Protein AF-A0A955N131-F1 (afdb_monomer)

Mean predicted aligned error: 6.53 Å

pLDDT: mean 87.93, std 13.24, range [37.94, 98.88]

Foldseek 3Di:
DDDDDPPDCPLPQLQFQQLVCQLQPPQAQAAALPNLLVVLVVCVVVDPADDDDDPDPSHVLSVQLSVVCRVVVPDDSLRSQLVVLCVQLNDPLSVLVSVLRVLRSVLGHADPVAHLLRDVSLVSSLVSLVVSLVPGDPVNNQLRLPSLSSNLCSLLSVLSSVQVNLLVVLLLVLLVLLVVCVVVVNNLVSLVVNLVSLDRDDRDPSSVVSLVSSVVSQVSSCVNPNDGRSSSVGRDFNQFQSLVLNVLSVVLNPDDDVVNVVSSCCSNQVQPLDDLGHGALQFAPDDRVFWPDWHWPPSRRFDDCQFFPSNHGPSQRGDTWDPPPPQTGDGDDPDRDPPDDDDDDDDDHGTDDDPVCPVVDPD

Radius of gyration: 23.77 Å; Cα contacts (8 Å, |Δi|>4): 472; chains: 1; bounding box: 63×44×72 Å

Structure (mmCIF, N/CA/C/O backbone):
data_AF-A0A955N131-F1
#
_entry.id   AF-A0A955N131-F1
#
loop_
_atom_site.group_PDB
_atom_site.id
_atom_site.type_symbol
_atom_site.label_atom_id
_atom_site.label_alt_id
_atom_site.label_comp_id
_atom_site.label_asym_id
_atom_site.label_entity_id
_atom_site.label_seq_id
_atom_site.pdbx_PDB_ins_code
_atom_site.Cartn_x
_atom_site.Cartn_y
_atom_site.Cartn_z
_atom_site.occupancy
_atom_site.B_iso_or_equiv
_atom_site.auth_seq_id
_atom_site.auth_comp_id
_atom_site.auth_asym_id
_atom_site.auth_atom_id
_atom_site.pdbx_PDB_model_num
ATOM 1 N N . GLY A 1 1 ? -27.928 3.390 -16.400 1.00 37.94 1 GLY A N 1
ATOM 2 C CA . GLY A 1 1 ? -26.725 2.824 -17.024 1.00 37.94 1 GLY A CA 1
ATOM 3 C C . GLY A 1 1 ? -26.380 1.670 -16.146 1.00 37.94 1 GLY A C 1
ATOM 4 O O . GLY A 1 1 ? -26.025 1.923 -15.005 1.00 37.94 1 GLY A O 1
ATOM 5 N N . ASP A 1 2 ? -26.701 0.470 -16.608 1.00 38.44 2 ASP A N 1
ATOM 6 C CA . ASP A 1 2 ? -26.803 -0.690 -15.732 1.00 38.44 2 ASP A CA 1
ATOM 7 C C . ASP A 1 2 ? -25.452 -0.985 -15.086 1.00 38.44 2 ASP A C 1
ATOM 9 O O . ASP A 1 2 ? -24.401 -0.832 -15.713 1.00 38.44 2 ASP A O 1
ATOM 13 N N . LEU A 1 3 ? -25.527 -1.304 -13.795 1.00 45.88 3 LEU A N 1
ATOM 14 C CA . LEU A 1 3 ? -24.413 -1.600 -12.906 1.00 45.88 3 LEU A CA 1
ATOM 15 C C . LEU A 1 3 ? -23.404 -2.538 -13.596 1.00 45.88 3 LEU A C 1
ATOM 17 O O . LEU A 1 3 ? -23.811 -3.380 -14.406 1.00 45.88 3 LEU A O 1
ATOM 21 N N . PRO A 1 4 ? -22.097 -2.439 -13.277 1.00 46.31 4 PRO A N 1
ATOM 22 C CA . PRO A 1 4 ? -21.153 -3.462 -13.704 1.00 46.31 4 PRO A CA 1
ATOM 23 C C . PRO A 1 4 ? -21.710 -4.841 -13.314 1.00 46.31 4 PRO A C 1
ATOM 25 O O . PRO A 1 4 ? -22.367 -4.944 -12.274 1.00 46.31 4 PRO A O 1
ATOM 28 N N . PRO A 1 5 ? -21.509 -5.885 -14.138 1.00 51.62 5 PRO A N 1
ATOM 29 C CA . PRO A 1 5 ? -22.116 -7.178 -13.877 1.00 51.62 5 PRO A CA 1
ATOM 30 C C . PRO A 1 5 ? -21.759 -7.638 -12.458 1.00 51.62 5 PRO A C 1
ATOM 32 O O . PRO A 1 5 ? -20.563 -7.740 -12.172 1.00 51.62 5 PRO A O 1
ATOM 35 N N . PRO A 1 6 ? -22.743 -7.960 -11.594 1.00 50.75 6 PRO A N 1
ATOM 36 C CA . PRO A 1 6 ? -22.484 -8.280 -10.186 1.00 50.75 6 PRO A CA 1
ATOM 37 C C . PRO A 1 6 ? -21.572 -9.505 -10.010 1.00 50.75 6 PRO A C 1
ATOM 39 O O . PRO A 1 6 ? -21.039 -9.756 -8.937 1.00 50.75 6 PRO A O 1
ATOM 42 N N . TRP A 1 7 ? -21.377 -10.280 -11.081 1.00 49.81 7 TRP A N 1
ATOM 43 C CA . TRP A 1 7 ? -20.542 -11.474 -11.126 1.00 49.81 7 TRP A CA 1
ATOM 44 C C . TRP A 1 7 ? -19.115 -11.251 -11.652 1.00 49.81 7 TRP A C 1
ATOM 46 O O . TRP A 1 7 ? -18.343 -12.208 -11.670 1.00 49.81 7 TRP A O 1
ATOM 56 N N . ASN A 1 8 ? -18.740 -10.058 -12.134 1.00 48.66 8 ASN A N 1
ATOM 57 C CA . ASN A 1 8 ? -17.395 -9.837 -12.682 1.00 48.66 8 ASN A CA 1
ATOM 58 C C . ASN A 1 8 ? -16.889 -8.406 -12.471 1.00 48.66 8 ASN A C 1
ATOM 60 O O . ASN A 1 8 ? -16.804 -7.607 -13.405 1.00 48.66 8 ASN A O 1
ATOM 64 N N . HIS A 1 9 ? -16.502 -8.117 -11.232 1.00 55.94 9 HIS A N 1
ATOM 65 C CA . HIS A 1 9 ? -15.823 -6.876 -10.878 1.00 55.94 9 HIS A CA 1
ATOM 66 C C . HIS A 1 9 ? -14.290 -6.995 -10.918 1.00 55.94 9 HIS A C 1
ATOM 68 O O . HIS A 1 9 ? -13.611 -5.975 -10.936 1.00 55.94 9 HIS A O 1
ATOM 74 N N . PHE A 1 10 ? -13.729 -8.205 -11.056 1.00 53.28 10 PHE A N 1
ATOM 75 C CA . PHE A 1 10 ? -12.281 -8.471 -11.014 1.00 53.28 10 PHE A CA 1
ATOM 76 C C . PHE A 1 10 ? -11.439 -7.556 -11.927 1.00 53.28 10 PHE A C 1
ATOM 78 O O . PHE A 1 10 ? -10.344 -7.144 -11.551 1.00 53.28 10 PHE A O 1
ATOM 85 N N . ILE A 1 11 ? -11.967 -7.183 -13.101 1.00 49.72 11 ILE A N 1
ATOM 86 C CA . ILE A 1 11 ? -11.308 -6.270 -14.057 1.00 49.72 11 ILE A CA 1
ATOM 87 C C . ILE A 1 11 ? -11.089 -4.861 -13.465 1.00 49.72 11 ILE A C 1
ATOM 89 O O . ILE A 1 11 ? -10.104 -4.196 -13.797 1.00 49.72 11 ILE A O 1
ATOM 93 N N . TYR A 1 12 ? -11.996 -4.410 -12.597 1.00 52.66 12 TYR A N 1
ATOM 94 C CA . TYR A 1 12 ? -11.993 -3.084 -11.975 1.00 52.66 12 TYR A CA 1
ATOM 95 C C . TYR A 1 12 ? -11.351 -3.077 -10.591 1.00 52.66 12 TYR A C 1
ATOM 97 O O . TYR A 1 12 ? -10.813 -2.055 -10.178 1.00 52.66 12 TYR A O 1
ATOM 105 N N . GLU A 1 13 ? -11.422 -4.200 -9.878 1.00 61.06 13 GLU A N 1
ATOM 106 C CA . GLU A 1 13 ? -11.109 -4.219 -8.454 1.00 61.06 13 GLU A CA 1
ATOM 107 C C . GLU A 1 13 ? -9.619 -4.171 -8.196 1.00 61.06 13 GLU A C 1
ATOM 109 O O . GLU A 1 13 ? -9.234 -3.443 -7.291 1.00 61.06 13 GLU A O 1
ATOM 114 N N . ARG A 1 14 ? -8.791 -4.891 -8.979 1.00 67.75 14 ARG A N 1
ATOM 115 C CA . ARG A 1 14 ? -7.306 -4.879 -8.957 1.00 67.75 14 ARG A CA 1
ATOM 116 C C . ARG A 1 14 ? -6.624 -5.065 -7.580 1.00 67.75 14 ARG A C 1
ATOM 118 O O . ARG A 1 14 ? -5.405 -5.135 -7.518 1.00 67.75 14 ARG A O 1
ATOM 125 N N . ARG A 1 15 ? -7.428 -5.124 -6.516 1.00 76.62 15 ARG A N 1
ATOM 126 C CA . ARG A 1 15 ? -7.149 -5.142 -5.083 1.00 76.62 15 ARG A CA 1
ATOM 127 C C . ARG A 1 15 ? -5.873 -4.379 -4.759 1.00 76.62 15 ARG A C 1
ATOM 129 O O . ARG A 1 15 ? -4.921 -5.021 -4.359 1.00 76.62 15 ARG A O 1
ATOM 136 N N . PRO A 1 16 ? -5.797 -3.059 -4.984 1.00 80.81 16 PRO A N 1
ATOM 137 C CA . PRO A 1 16 ? -4.555 -2.338 -4.755 1.00 80.81 16 PRO A CA 1
ATOM 138 C C . PRO A 1 16 ? -4.197 -2.331 -3.264 1.00 80.81 16 PRO A C 1
ATOM 140 O O . PRO A 1 16 ? -5.077 -2.146 -2.416 1.00 80.81 16 PRO A O 1
ATOM 143 N N . ASP A 1 17 ? -2.906 -2.491 -2.969 1.00 87.19 17 ASP A N 1
ATOM 144 C CA . ASP A 1 17 ? -2.364 -2.355 -1.618 1.00 87.19 17 ASP A CA 1
ATOM 145 C C . ASP A 1 17 ? -2.720 -0.972 -1.053 1.00 87.19 17 ASP A C 1
ATOM 147 O O . ASP A 1 17 ? -2.467 0.073 -1.675 1.00 87.19 17 ASP A O 1
ATOM 151 N N . GLN A 1 18 ? -3.359 -0.962 0.114 1.00 82.75 18 GLN A N 1
ATOM 152 C CA . GLN A 1 18 ? -3.938 0.258 0.673 1.00 82.75 18 GLN A CA 1
ATOM 153 C C . GLN A 1 18 ? -2.867 1.282 1.070 1.00 82.75 18 GLN A C 1
ATOM 155 O O . GLN A 1 18 ? -3.067 2.481 0.868 1.00 82.75 18 GLN A O 1
ATOM 160 N N . ALA A 1 19 ? -1.718 0.838 1.587 1.00 88.31 19 ALA A N 1
ATOM 161 C CA . ALA A 1 19 ? -0.647 1.733 2.019 1.00 88.31 19 ALA A CA 1
ATOM 162 C C . ALA A 1 19 ? 0.097 2.339 0.821 1.00 88.31 19 ALA A C 1
ATOM 164 O O . ALA A 1 19 ? 0.364 3.542 0.803 1.00 88.31 19 ALA A O 1
ATOM 165 N N . ILE A 1 20 ? 0.367 1.538 -0.214 1.00 89.12 20 ILE A N 1
ATOM 166 C CA . ILE A 1 20 ? 0.939 2.020 -1.481 1.00 89.12 20 ILE A CA 1
ATOM 167 C C . ILE A 1 20 ? 0.007 3.056 -2.125 1.00 89.12 20 ILE A C 1
ATOM 169 O O . ILE A 1 20 ? 0.471 4.099 -2.592 1.00 89.12 20 ILE A O 1
ATOM 173 N N . THR A 1 21 ? -1.305 2.811 -2.118 1.00 83.69 21 THR A N 1
ATOM 174 C CA . THR A 1 21 ? -2.294 3.717 -2.728 1.00 83.69 21 THR A CA 1
ATOM 175 C C . THR A 1 21 ? -2.319 5.094 -2.062 1.00 83.69 21 THR A C 1
ATOM 177 O O . THR A 1 21 ? -2.463 6.099 -2.756 1.00 83.69 21 THR A O 1
ATOM 180 N N . MET A 1 22 ? -2.116 5.172 -0.740 1.00 85.69 22 MET A N 1
ATOM 181 C CA . MET A 1 22 ? -2.057 6.458 -0.026 1.00 85.69 22 MET A CA 1
ATOM 182 C C . MET A 1 22 ? -0.922 7.366 -0.526 1.00 85.69 22 MET A C 1
ATOM 184 O O . MET A 1 22 ? -1.087 8.584 -0.573 1.00 85.69 22 MET A O 1
ATOM 188 N N . VAL A 1 23 ? 0.204 6.777 -0.937 1.00 89.44 23 VAL A N 1
ATOM 189 C CA . VAL A 1 23 ? 1.398 7.524 -1.361 1.00 89.44 23 VAL A CA 1
ATOM 190 C C . VAL A 1 23 ? 1.341 7.933 -2.825 1.00 89.44 23 VAL A C 1
ATOM 192 O O . VAL A 1 23 ? 1.726 9.055 -3.160 1.00 89.44 23 VAL A O 1
ATOM 195 N N . TYR A 1 24 ? 0.883 7.043 -3.706 1.00 84.12 24 TYR A N 1
ATOM 196 C CA . TYR A 1 24 ? 0.983 7.256 -5.154 1.00 84.12 24 TYR A CA 1
ATOM 197 C C . TYR A 1 24 ? -0.332 7.621 -5.860 1.00 84.12 24 TYR A C 1
ATOM 199 O O . TYR A 1 24 ? -0.315 7.807 -7.079 1.00 84.12 24 TYR A O 1
ATOM 207 N N . ASP A 1 25 ? -1.454 7.706 -5.138 1.00 67.06 25 ASP A N 1
ATOM 208 C CA . ASP A 1 25 ? -2.786 7.935 -5.720 1.00 67.06 25 ASP A CA 1
ATOM 209 C C . ASP A 1 25 ? -3.043 6.986 -6.929 1.00 67.06 25 ASP A C 1
ATOM 211 O O . ASP A 1 25 ? -2.610 5.829 -6.933 1.00 67.06 25 ASP A O 1
ATOM 215 N N . ARG A 1 26 ? -3.738 7.449 -7.978 1.00 55.88 26 ARG A N 1
ATOM 216 C CA . ARG A 1 26 ? -4.083 6.683 -9.194 1.00 55.88 26 ARG A CA 1
ATOM 217 C C . ARG A 1 26 ? -2.956 6.544 -10.230 1.00 55.88 26 ARG A C 1
ATOM 219 O O . ARG A 1 26 ? -3.176 5.883 -11.246 1.00 55.88 26 ARG A O 1
ATOM 226 N N . LEU A 1 27 ? -1.785 7.159 -10.037 1.00 61.38 27 LEU A N 1
ATOM 227 C CA . LEU A 1 27 ? -0.748 7.298 -11.075 1.00 61.38 27 LEU A CA 1
ATOM 228 C C . LEU A 1 27 ? 0.653 6.949 -10.538 1.00 61.38 27 LEU A C 1
ATOM 230 O O . LEU A 1 27 ? 1.550 7.786 -10.501 1.00 61.38 27 LEU A O 1
ATOM 234 N N . THR A 1 28 ? 0.873 5.691 -10.138 1.00 69.31 28 THR A N 1
ATOM 235 C CA . THR A 1 28 ? 2.225 5.220 -9.778 1.00 69.31 28 THR A CA 1
ATOM 236 C C . THR A 1 28 ? 3.022 4.772 -11.007 1.00 69.31 28 THR A C 1
ATOM 238 O O . THR A 1 28 ? 2.459 4.493 -12.061 1.00 69.31 28 THR A O 1
ATOM 241 N N . PHE A 1 29 ? 4.345 4.674 -10.884 1.00 81.81 29 PHE A N 1
ATOM 242 C CA . PHE A 1 29 ? 5.165 3.947 -11.855 1.00 81.81 29 PHE A CA 1
ATOM 243 C C . PHE A 1 29 ? 4.912 2.444 -11.676 1.00 81.81 29 PHE A C 1
ATOM 245 O O . PHE A 1 29 ? 5.194 1.907 -10.609 1.00 81.81 29 PHE A O 1
ATOM 252 N N . PHE A 1 30 ? 4.347 1.738 -12.655 1.00 85.50 30 PHE A N 1
ATOM 253 C CA . PHE A 1 30 ? 3.964 0.331 -12.472 1.00 85.50 30 PHE A CA 1
ATOM 254 C C . PHE A 1 30 ? 4.218 -0.554 -13.694 1.00 85.50 30 PHE A C 1
ATOM 256 O O . PHE A 1 30 ? 4.388 -0.093 -14.820 1.00 85.50 30 PHE A O 1
ATOM 263 N N . ALA A 1 31 ? 4.227 -1.866 -13.452 1.00 90.50 31 ALA A N 1
ATOM 264 C CA . ALA A 1 31 ? 4.260 -2.901 -14.476 1.00 90.50 31 ALA A CA 1
ATOM 265 C C . ALA A 1 31 ? 3.347 -4.052 -14.049 1.00 90.50 31 ALA A C 1
ATOM 267 O O . ALA A 1 31 ? 3.427 -4.496 -12.907 1.00 90.50 31 ALA A O 1
ATOM 268 N N . TRP A 1 32 ? 2.460 -4.485 -14.947 1.00 90.50 32 TRP A N 1
ATOM 269 C CA . TRP A 1 32 ? 1.434 -5.502 -14.686 1.00 90.50 32 TRP A CA 1
ATOM 270 C C . TRP A 1 32 ? 1.501 -6.607 -15.756 1.00 90.50 32 TRP A C 1
ATOM 272 O O . TRP A 1 32 ? 0.564 -6.748 -16.553 1.00 90.50 32 TRP A O 1
ATOM 282 N N . PRO A 1 33 ? 2.627 -7.346 -15.862 1.00 95.19 33 PRO A N 1
ATOM 283 C CA . PRO A 1 33 ? 2.822 -8.308 -16.942 1.00 95.19 33 PRO A CA 1
ATOM 284 C C . PRO A 1 33 ? 1.701 -9.340 -17.061 1.00 95.19 33 PRO A C 1
ATOM 286 O O . PRO A 1 33 ? 1.175 -9.530 -18.155 1.00 95.19 33 PRO A O 1
ATOM 289 N N . LYS A 1 34 ? 1.317 -10.010 -15.970 1.00 95.25 34 LYS A N 1
ATOM 290 C CA . LYS A 1 34 ? 0.345 -11.111 -16.008 1.00 95.25 34 LYS A CA 1
ATOM 291 C C . LYS A 1 34 ? -1.061 -10.581 -16.285 1.00 95.25 34 LYS A C 1
ATOM 293 O O . LYS A 1 34 ? -1.750 -11.110 -17.159 1.00 95.25 34 LYS A O 1
ATOM 298 N N . PHE A 1 35 ? -1.474 -9.529 -15.585 1.00 89.94 35 PHE A N 1
ATOM 299 C CA . PHE A 1 35 ? -2.817 -8.974 -15.673 1.00 89.94 35 PHE A CA 1
ATOM 300 C C . PHE A 1 35 ? -3.075 -8.335 -17.036 1.00 89.94 35 PHE A C 1
ATOM 302 O O . PHE A 1 35 ? -4.044 -8.706 -17.695 1.00 89.94 35 PHE A O 1
ATOM 309 N N . TYR A 1 36 ? -2.210 -7.433 -17.518 1.00 89.69 36 TYR A N 1
ATOM 310 C CA . TYR A 1 36 ? -2.440 -6.792 -18.821 1.00 89.69 36 TYR A CA 1
ATOM 311 C C . TYR A 1 36 ? -2.308 -7.785 -19.981 1.00 89.69 36 TYR A C 1
ATOM 313 O O . TYR A 1 36 ? -3.037 -7.655 -20.962 1.00 89.69 36 TYR A O 1
ATOM 321 N N . TYR A 1 37 ? -1.458 -8.812 -19.866 1.00 94.38 37 TYR A N 1
ATOM 322 C CA . TYR A 1 37 ? -1.407 -9.902 -20.846 1.00 94.38 37 TYR A CA 1
ATOM 323 C C . TYR A 1 37 ? -2.711 -10.706 -20.877 1.00 94.38 37 TYR A C 1
ATOM 325 O O . TYR A 1 37 ? -3.239 -11.000 -21.950 1.00 94.38 37 TYR A O 1
ATOM 333 N N . TRP A 1 38 ? -3.266 -11.026 -19.704 1.00 93.00 38 TRP A N 1
ATOM 334 C CA . TRP A 1 38 ? -4.573 -11.669 -19.605 1.00 93.00 38 TRP A CA 1
ATOM 335 C C . TRP A 1 38 ? -5.678 -10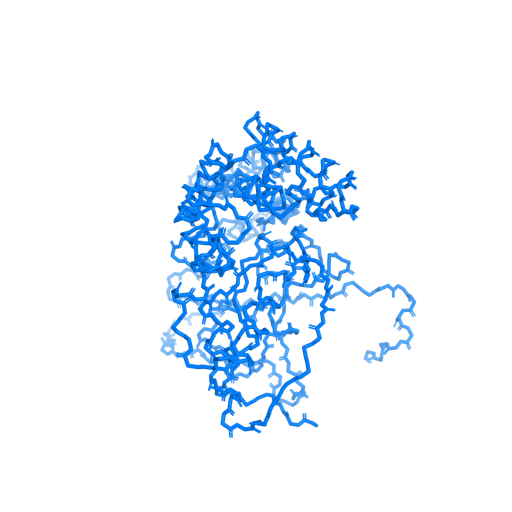.796 -20.214 1.00 93.00 38 TRP A C 1
ATOM 337 O O . TRP A 1 38 ? -6.411 -11.291 -21.071 1.00 93.00 38 TRP A O 1
ATOM 347 N N . VAL A 1 39 ? -5.765 -9.510 -19.842 1.00 89.00 39 VAL A N 1
ATOM 348 C CA . VAL A 1 39 ? -6.770 -8.572 -20.380 1.00 89.00 39 VAL A CA 1
ATOM 349 C C . VAL A 1 39 ? -6.660 -8.473 -21.899 1.00 89.00 39 VAL A C 1
ATOM 351 O O . VAL A 1 39 ? -7.674 -8.603 -22.584 1.00 89.00 39 VAL A O 1
ATOM 354 N N . PHE A 1 40 ? -5.450 -8.299 -22.437 1.00 91.00 40 PHE A N 1
ATOM 355 C CA . PHE A 1 40 ? -5.222 -8.226 -23.881 1.00 91.00 40 PHE A CA 1
ATOM 356 C C . PHE A 1 40 ? -5.831 -9.443 -24.599 1.00 91.00 40 PHE A C 1
ATOM 358 O O . PHE A 1 40 ? -6.599 -9.283 -25.549 1.00 91.00 40 PHE A O 1
ATOM 365 N N . HIS A 1 41 ? -5.593 -10.660 -24.095 1.00 91.50 41 HIS A N 1
ATOM 366 C CA . HIS A 1 41 ? -6.144 -11.886 -24.692 1.00 91.50 41 HIS A CA 1
ATOM 367 C C . HIS A 1 41 ? -7.643 -12.078 -24.466 1.00 91.50 41 HIS A C 1
ATOM 369 O O . HIS A 1 41 ? -8.286 -12.725 -25.293 1.00 91.50 41 HIS A O 1
ATOM 375 N N . GLN A 1 42 ? -8.223 -11.523 -23.396 1.00 90.56 42 GLN A N 1
ATOM 376 C CA . GLN A 1 42 ? -9.682 -11.502 -23.230 1.00 90.56 42 GLN A CA 1
ATOM 377 C C . GLN A 1 42 ? -10.355 -10.600 -24.267 1.00 90.56 42 GLN A C 1
ATOM 379 O O . GLN A 1 42 ? -11.457 -10.905 -24.719 1.00 90.56 42 GLN A O 1
ATOM 384 N N . LEU A 1 43 ? -9.706 -9.498 -24.648 1.00 87.81 43 LEU A N 1
ATOM 385 C CA . LEU A 1 43 ? -10.259 -8.515 -25.581 1.00 87.81 43 LEU A CA 1
ATOM 386 C C . LEU A 1 43 ? -9.991 -8.865 -27.048 1.00 87.81 43 LEU A C 1
ATOM 388 O O . LEU A 1 43 ? -10.809 -8.532 -27.907 1.00 87.81 43 LEU A O 1
ATOM 392 N N . LEU A 1 44 ? -8.893 -9.571 -27.334 1.00 89.06 44 LEU A N 1
ATOM 393 C CA . LEU A 1 44 ? -8.444 -9.908 -28.687 1.00 89.06 44 LEU A CA 1
ATOM 394 C C . LEU A 1 44 ? -9.549 -10.475 -29.609 1.00 89.06 44 LEU A C 1
ATOM 396 O O . LEU A 1 44 ? -9.625 -10.025 -30.751 1.00 89.06 44 LEU A O 1
ATOM 400 N N . PRO A 1 45 ? -10.438 -11.399 -29.179 1.00 90.12 45 PRO A N 1
ATOM 401 C CA . PRO A 1 45 ? -11.481 -11.947 -30.056 1.00 90.12 45 PRO A CA 1
ATOM 402 C C . PRO A 1 45 ? -12.569 -10.941 -30.458 1.00 90.12 45 PRO A C 1
ATOM 404 O O . PRO A 1 45 ? -13.311 -11.193 -31.407 1.00 90.12 45 PRO A O 1
ATOM 407 N N . TYR A 1 46 ? -12.698 -9.833 -29.726 1.00 89.56 46 TYR A N 1
ATOM 408 C CA . TYR A 1 46 ? -13.763 -8.843 -29.902 1.00 89.56 46 TYR A CA 1
ATOM 409 C C . TYR A 1 46 ? -13.315 -7.612 -30.704 1.00 89.56 46 TYR A C 1
ATOM 411 O O . TYR A 1 46 ? -14.131 -6.727 -30.963 1.00 89.56 46 TYR A O 1
ATOM 419 N N . GLY A 1 47 ? -12.043 -7.548 -31.112 1.00 84.19 47 GLY A N 1
ATOM 420 C CA . GLY A 1 47 ? -11.466 -6.422 -31.843 1.00 84.19 47 GLY A CA 1
ATOM 421 C C . GLY A 1 47 ? -10.635 -6.846 -33.056 1.00 84.19 47 GLY A C 1
ATOM 422 O O . GLY A 1 47 ? -10.195 -7.984 -33.175 1.00 84.19 47 GLY A O 1
ATOM 423 N N . VAL A 1 48 ? -10.402 -5.902 -33.970 1.00 83.25 48 VAL A N 1
ATOM 424 C CA . VAL A 1 48 ? -9.450 -6.037 -35.099 1.00 83.25 48 VAL A CA 1
ATOM 425 C C . VAL A 1 48 ? -8.186 -5.188 -34.896 1.00 83.25 48 VAL A C 1
ATOM 427 O O . VAL A 1 48 ? -7.382 -5.023 -35.809 1.00 83.25 48 VAL A O 1
ATOM 430 N N . GLY A 1 49 ? -8.041 -4.612 -33.703 1.00 80.81 49 GLY A N 1
ATOM 431 C CA . GLY A 1 49 ? -7.005 -3.666 -33.306 1.00 80.81 49 GLY A CA 1
ATOM 432 C C . GLY A 1 49 ? -7.442 -2.897 -32.059 1.00 80.81 49 GLY A C 1
ATOM 433 O O . GLY A 1 49 ? -8.563 -3.082 -31.583 1.00 80.81 49 GLY A O 1
ATOM 434 N N . ASP A 1 50 ? -6.565 -2.035 -31.553 1.00 84.00 50 ASP A N 1
ATOM 435 C CA . ASP A 1 50 ? -6.825 -1.224 -30.363 1.00 84.00 50 ASP A CA 1
ATOM 436 C C . ASP A 1 50 ? -6.178 0.166 -30.481 1.00 84.00 50 ASP A C 1
ATOM 438 O O . ASP A 1 50 ? -5.247 0.365 -31.268 1.00 84.00 50 ASP A O 1
ATOM 442 N N . ILE A 1 51 ? -6.673 1.129 -29.704 1.00 78.69 51 ILE A N 1
ATOM 443 C CA . ILE A 1 51 ? -6.115 2.476 -29.559 1.00 78.69 51 ILE A CA 1
ATOM 444 C C . ILE A 1 51 ? -5.704 2.643 -28.099 1.00 78.69 51 ILE A C 1
ATOM 446 O O . ILE A 1 51 ? -6.536 2.846 -27.218 1.00 78.69 51 ILE A O 1
ATOM 450 N N . THR A 1 52 ? -4.400 2.603 -27.841 1.00 69.81 52 THR A N 1
ATOM 451 C CA . THR A 1 52 ? -3.872 2.727 -26.481 1.00 69.81 52 THR A CA 1
ATOM 452 C C . THR A 1 52 ? -3.951 4.170 -25.987 1.00 69.81 52 THR A C 1
ATOM 454 O O . THR A 1 52 ? -3.302 5.058 -26.546 1.00 69.81 52 THR A O 1
ATOM 457 N N . HIS A 1 53 ? -4.709 4.402 -24.914 1.00 67.31 53 HIS A N 1
ATOM 458 C CA . HIS A 1 53 ? -4.625 5.625 -24.116 1.00 67.31 53 HIS A CA 1
ATOM 459 C C . HIS A 1 53 ? -3.368 5.580 -23.235 1.00 67.31 53 HIS A C 1
ATOM 461 O O . HIS A 1 53 ? -3.063 4.545 -22.651 1.00 67.31 53 HIS A O 1
ATOM 467 N N . SER A 1 54 ? -2.647 6.699 -23.141 1.00 64.31 54 SER A N 1
ATOM 468 C CA . SER A 1 54 ? -1.474 6.836 -22.276 1.00 64.31 54 SER A CA 1
ATOM 469 C C . SER A 1 54 ? -1.803 7.795 -21.140 1.00 64.31 54 SER A C 1
ATOM 471 O O . SER A 1 54 ? -2.129 8.956 -21.394 1.00 64.31 54 SER A O 1
ATOM 473 N N . SER A 1 55 ? -1.703 7.317 -19.899 1.00 63.66 55 SER A N 1
ATOM 474 C CA . SER A 1 55 ? -1.761 8.161 -18.701 1.00 63.66 55 SER A CA 1
ATOM 475 C C . SER A 1 55 ? -0.419 8.848 -18.405 1.00 63.66 55 SER A C 1
ATOM 477 O O . SER A 1 55 ? -0.371 9.747 -17.572 1.00 63.66 55 SER A O 1
ATOM 479 N N . GLY A 1 56 ? 0.663 8.484 -19.110 1.00 76.56 56 GLY A N 1
ATOM 480 C CA . GLY A 1 56 ? 1.982 9.114 -19.005 1.00 76.56 56 GLY A CA 1
ATOM 481 C C . GLY A 1 56 ? 3.145 8.117 -18.985 1.00 76.56 56 GLY A C 1
ATOM 482 O O . GLY A 1 56 ? 2.991 6.934 -19.287 1.00 76.56 56 GLY A O 1
ATOM 483 N N . HIS A 1 57 ? 4.331 8.609 -18.608 1.00 82.31 57 HIS A N 1
ATOM 484 C CA . HIS A 1 57 ? 5.584 7.836 -18.553 1.00 82.31 57 HIS A CA 1
ATOM 485 C C . HIS A 1 57 ? 5.603 6.738 -17.480 1.00 82.31 57 HIS A C 1
ATOM 487 O O . HIS A 1 57 ? 6.422 5.825 -17.544 1.00 82.31 57 HIS A O 1
ATOM 493 N N . HIS A 1 58 ? 4.695 6.811 -16.509 1.00 82.94 58 HIS A N 1
ATOM 494 C CA . HIS A 1 58 ? 4.602 5.872 -15.396 1.00 82.94 58 HIS A CA 1
ATOM 495 C C . HIS A 1 58 ? 4.050 4.487 -15.794 1.00 82.94 58 HIS A C 1
ATOM 497 O O . HIS A 1 58 ? 4.225 3.521 -15.058 1.00 82.94 58 HIS A O 1
ATOM 503 N N . ASP A 1 59 ? 3.458 4.371 -16.986 1.00 87.31 59 ASP A N 1
ATOM 504 C CA . ASP A 1 59 ? 2.880 3.138 -17.541 1.00 87.31 59 ASP A CA 1
ATOM 505 C C . ASP A 1 59 ? 3.718 2.569 -18.713 1.00 87.31 59 ASP A C 1
ATOM 507 O O . ASP A 1 59 ? 3.224 1.939 -19.651 1.00 87.31 59 ASP A O 1
ATOM 511 N N . HIS A 1 60 ? 5.029 2.829 -18.694 1.00 92.25 60 HIS A N 1
ATOM 512 C CA . HIS A 1 60 ? 5.926 2.542 -19.817 1.00 92.25 60 HIS A CA 1
ATOM 513 C C . HIS A 1 60 ? 5.950 1.058 -20.227 1.00 92.25 60 HIS A C 1
ATOM 515 O O . HIS A 1 60 ? 5.838 0.745 -21.414 1.00 92.25 60 HIS A O 1
ATOM 521 N N . PHE A 1 61 ? 6.084 0.135 -19.265 1.00 94.56 61 PHE A N 1
ATOM 522 C CA . PHE A 1 61 ?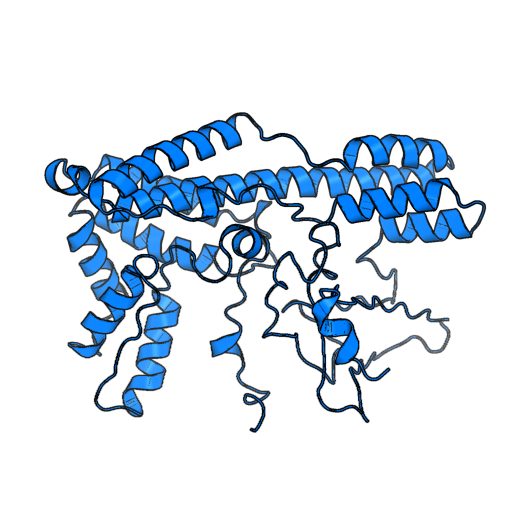 6.144 -1.299 -19.567 1.00 94.56 61 PHE A CA 1
ATOM 523 C C . PHE A 1 61 ? 4.837 -1.806 -20.184 1.00 94.56 61 PHE A C 1
ATOM 525 O O . PHE A 1 61 ? 4.883 -2.486 -21.209 1.00 94.56 61 PHE A O 1
ATOM 532 N N . ASN A 1 62 ? 3.682 -1.473 -19.597 1.00 92.00 62 ASN A N 1
ATOM 533 C CA . ASN A 1 62 ? 2.413 -2.002 -20.095 1.00 92.00 62 ASN A CA 1
ATOM 534 C C . ASN A 1 62 ? 2.106 -1.454 -21.488 1.00 92.00 62 ASN A C 1
ATOM 536 O O . ASN A 1 62 ? 1.674 -2.220 -22.344 1.00 92.00 62 ASN A O 1
ATOM 540 N N . GLN A 1 63 ? 2.400 -0.177 -21.757 1.00 91.12 63 GLN A N 1
ATOM 541 C CA . GLN A 1 63 ? 2.257 0.393 -23.101 1.00 91.12 63 GLN A CA 1
ATOM 542 C C . GLN A 1 63 ? 3.162 -0.302 -24.110 1.00 91.12 63 GLN A C 1
ATOM 544 O O . GLN A 1 63 ? 2.708 -0.669 -25.195 1.00 91.12 63 GLN A O 1
ATOM 549 N N . TRP A 1 64 ? 4.431 -0.511 -23.753 1.00 93.50 64 TRP A N 1
ATOM 550 C CA . TRP A 1 64 ? 5.361 -1.227 -24.615 1.00 93.50 64 TRP A CA 1
ATOM 551 C C . TRP A 1 64 ? 4.854 -2.646 -24.897 1.00 93.50 64 TRP A C 1
ATOM 553 O O . TRP A 1 64 ? 4.746 -3.034 -26.059 1.00 93.50 64 TRP A O 1
ATOM 563 N N . MET A 1 65 ? 4.461 -3.393 -23.862 1.00 94.75 65 MET A N 1
ATOM 564 C CA . MET A 1 65 ? 3.947 -4.758 -23.996 1.00 94.75 65 MET A CA 1
ATOM 565 C C . MET A 1 65 ? 2.690 -4.794 -24.869 1.00 94.75 65 MET A C 1
ATOM 567 O O . MET A 1 65 ? 2.618 -5.596 -25.797 1.00 94.75 65 MET A O 1
ATOM 571 N N . TRP A 1 66 ? 1.730 -3.901 -24.624 1.00 93.00 66 TRP A N 1
ATOM 572 C CA . TRP A 1 66 ? 0.485 -3.827 -25.388 1.00 93.00 66 TRP A CA 1
ATOM 573 C C . TRP A 1 66 ? 0.749 -3.577 -26.873 1.00 93.00 66 TRP A C 1
ATOM 575 O O . TRP A 1 66 ? 0.209 -4.275 -27.728 1.00 93.00 66 TRP A O 1
ATOM 585 N N . GLN A 1 67 ? 1.648 -2.643 -27.200 1.00 92.12 67 GLN A N 1
ATOM 586 C CA . GLN A 1 67 ? 2.033 -2.362 -28.586 1.00 92.12 67 GLN A CA 1
ATOM 587 C C . GLN A 1 67 ? 2.740 -3.552 -29.249 1.00 92.12 67 GLN A C 1
ATOM 589 O O . GLN A 1 67 ? 2.489 -3.844 -30.420 1.00 92.12 67 GLN A O 1
ATOM 594 N N . ARG A 1 68 ? 3.594 -4.277 -28.516 1.00 94.19 68 ARG A N 1
ATOM 595 C CA . ARG A 1 68 ? 4.233 -5.502 -29.025 1.00 94.19 68 ARG A CA 1
ATOM 596 C C . ARG A 1 68 ? 3.209 -6.599 -29.302 1.00 94.19 68 ARG A C 1
ATOM 598 O O . ARG A 1 68 ? 3.286 -7.243 -30.348 1.00 94.19 68 ARG A O 1
ATOM 605 N N . LEU A 1 69 ? 2.234 -6.779 -28.414 1.00 94.25 69 LEU A N 1
ATOM 606 C CA . LEU A 1 69 ? 1.170 -7.768 -28.577 1.00 94.25 69 LEU A CA 1
ATOM 607 C C . LEU A 1 69 ? 0.194 -7.397 -29.702 1.00 94.25 69 LEU A C 1
ATOM 609 O O . LEU A 1 69 ? -0.247 -8.290 -30.418 1.00 94.25 69 LEU A O 1
ATOM 613 N N . LEU A 1 70 ? -0.081 -6.111 -29.948 1.00 92.81 70 LEU A N 1
ATOM 614 C CA . LEU A 1 70 ? -0.863 -5.688 -31.120 1.00 92.81 70 LEU A CA 1
ATOM 615 C C . LEU A 1 70 ? -0.213 -6.113 -32.443 1.00 92.81 70 LEU A C 1
ATOM 617 O O . LEU A 1 70 ? -0.916 -6.426 -33.402 1.00 92.81 70 LEU A O 1
ATOM 621 N N . TRP A 1 71 ? 1.120 -6.145 -32.498 1.00 93.12 71 TRP A N 1
ATOM 622 C CA . TRP A 1 71 ? 1.853 -6.622 -33.670 1.00 93.12 71 TRP A CA 1
ATOM 623 C C . TRP A 1 71 ? 1.931 -8.153 -33.742 1.00 93.12 71 TRP A C 1
ATOM 625 O O . TRP A 1 71 ? 1.776 -8.739 -34.814 1.00 93.12 71 TRP A O 1
ATOM 635 N N . ALA A 1 72 ? 2.190 -8.807 -32.608 1.00 94.69 72 ALA A N 1
ATOM 636 C CA . ALA A 1 72 ? 2.380 -10.251 -32.509 1.00 94.69 72 ALA A CA 1
ATOM 637 C C . ALA A 1 72 ? 1.582 -10.822 -31.318 1.00 94.69 72 ALA A C 1
ATOM 639 O O . ALA A 1 72 ? 2.163 -11.112 -30.265 1.00 94.69 72 ALA A O 1
ATOM 640 N N . PRO A 1 73 ? 0.258 -11.030 -31.472 1.00 93.62 73 PRO A N 1
ATOM 641 C CA . PRO A 1 73 ? -0.642 -11.328 -30.352 1.00 93.62 73 PRO A CA 1
ATOM 642 C C . PRO A 1 73 ? -0.433 -12.712 -29.737 1.00 93.62 73 PRO A C 1
ATOM 644 O O . PRO A 1 73 ? -0.904 -12.978 -28.643 1.00 93.62 73 PRO A O 1
ATOM 647 N N . HIS A 1 74 ? 0.287 -13.609 -30.407 1.00 94.56 74 HIS A N 1
ATOM 648 C CA . HIS A 1 74 ? 0.574 -14.951 -29.894 1.00 94.56 74 HIS A CA 1
ATOM 649 C C . HIS A 1 74 ? 1.950 -15.063 -29.226 1.00 94.56 74 HIS A C 1
ATOM 651 O O . HIS A 1 74 ? 2.394 -16.171 -28.931 1.00 94.56 74 HIS A O 1
ATOM 657 N N . THR A 1 75 ? 2.634 -13.938 -28.991 1.00 97.56 75 THR A N 1
ATOM 658 C CA . THR A 1 75 ? 3.920 -13.930 -28.282 1.00 97.56 75 THR A CA 1
ATOM 659 C C . THR A 1 75 ? 3.708 -14.401 -26.835 1.00 97.56 75 THR A C 1
ATOM 661 O O . THR A 1 75 ? 2.809 -13.886 -26.158 1.00 97.56 75 THR A O 1
ATOM 664 N N . PRO A 1 76 ? 4.480 -15.382 -26.333 1.00 98.12 76 PRO A N 1
ATOM 665 C CA . PRO A 1 76 ? 4.418 -15.790 -24.931 1.00 98.12 76 PRO A CA 1
ATOM 666 C C . PRO A 1 76 ? 4.745 -14.628 -23.986 1.00 98.12 76 PRO A C 1
ATOM 668 O O . PRO A 1 76 ? 5.629 -13.824 -24.275 1.00 98.12 76 PRO A O 1
ATOM 671 N N . LEU A 1 77 ? 4.070 -14.567 -22.831 1.00 98.12 77 LEU A N 1
ATOM 672 C CA . LEU A 1 77 ? 4.294 -13.530 -21.812 1.00 98.12 77 LEU A CA 1
ATOM 673 C C . LEU A 1 77 ? 5.777 -13.402 -21.422 1.00 98.12 77 LEU A C 1
ATOM 675 O O . LEU A 1 77 ? 6.318 -12.302 -21.353 1.00 98.12 77 LEU A O 1
ATOM 679 N N . GLN A 1 78 ? 6.446 -14.535 -21.211 1.00 98.31 78 GLN A N 1
ATOM 680 C CA . GLN A 1 78 ? 7.856 -14.539 -20.835 1.00 98.31 78 GLN A CA 1
ATOM 681 C C . GLN A 1 78 ? 8.741 -13.906 -21.915 1.00 98.31 78 GLN A C 1
ATOM 683 O O . GLN A 1 78 ? 9.601 -13.096 -21.591 1.00 98.31 78 GLN A O 1
ATOM 688 N N . ASP A 1 79 ? 8.483 -14.211 -23.187 1.00 98.50 79 ASP A N 1
ATOM 689 C CA . ASP A 1 79 ? 9.288 -13.715 -24.303 1.00 98.50 79 ASP A CA 1
ATOM 690 C C . ASP A 1 79 ? 9.142 -12.197 -24.472 1.00 98.50 79 ASP A C 1
ATOM 692 O O . ASP A 1 79 ? 10.134 -11.506 -24.704 1.00 98.50 79 ASP A O 1
ATOM 696 N N . VAL A 1 80 ? 7.926 -11.656 -24.314 1.00 97.94 80 VAL A N 1
ATOM 697 C CA . VAL A 1 80 ? 7.699 -10.203 -24.396 1.00 97.94 80 VAL A CA 1
ATOM 698 C C . VAL A 1 80 ? 8.343 -9.470 -23.212 1.00 97.94 80 VAL A C 1
ATOM 700 O O . VAL A 1 80 ? 8.983 -8.437 -23.408 1.00 97.94 80 VAL A O 1
ATOM 703 N N . VAL A 1 81 ? 8.268 -10.022 -21.997 1.00 98.50 81 VAL A N 1
ATOM 704 C CA . VAL A 1 81 ? 8.946 -9.462 -20.813 1.00 98.50 81 VAL A CA 1
ATOM 705 C C . VAL A 1 81 ? 10.468 -9.507 -20.971 1.00 98.50 81 VAL A C 1
ATOM 707 O O . VAL A 1 81 ? 11.144 -8.507 -20.724 1.00 98.50 81 VAL A O 1
ATOM 710 N N . ASP A 1 82 ? 11.019 -10.634 -21.420 1.00 98.50 82 ASP A N 1
ATOM 711 C CA . ASP A 1 82 ? 12.461 -10.796 -21.613 1.00 98.50 82 ASP A CA 1
ATOM 712 C C . ASP A 1 82 ? 12.993 -9.883 -22.719 1.00 98.50 82 ASP A C 1
ATOM 714 O O . ASP A 1 82 ? 14.070 -9.299 -22.566 1.00 98.50 82 ASP A O 1
ATOM 718 N N . GLU A 1 83 ? 12.235 -9.703 -23.804 1.00 98.44 83 GLU A N 1
ATOM 719 C CA . GLU A 1 83 ? 12.570 -8.746 -24.854 1.00 98.44 83 GLU A CA 1
ATOM 720 C C . GLU A 1 83 ? 12.622 -7.316 -24.300 1.00 98.44 83 GLU A C 1
ATOM 722 O O . GLU A 1 83 ? 13.638 -6.643 -24.485 1.00 98.44 83 GLU A O 1
ATOM 727 N N . TYR A 1 84 ? 11.594 -6.874 -23.562 1.00 98.31 84 TYR A N 1
ATOM 728 C CA . TYR A 1 84 ? 11.591 -5.559 -22.909 1.00 98.31 84 TYR A CA 1
ATOM 729 C C . TYR A 1 84 ? 12.838 -5.375 -22.044 1.00 98.31 84 TYR A C 1
ATOM 731 O O . TYR A 1 84 ? 13.570 -4.387 -22.165 1.00 98.31 84 TYR A O 1
ATOM 739 N N . CYS A 1 85 ? 13.108 -6.347 -21.174 1.00 98.50 85 CYS A N 1
ATOM 740 C CA . CYS A 1 85 ? 14.204 -6.250 -20.230 1.00 98.50 85 CYS A CA 1
ATOM 741 C C . CYS A 1 85 ? 15.573 -6.259 -20.924 1.00 98.50 85 CYS A C 1
ATOM 743 O O . CYS A 1 85 ? 16.472 -5.520 -20.514 1.00 98.50 85 CYS A O 1
ATOM 745 N N . LEU A 1 86 ? 15.739 -7.043 -21.993 1.00 98.31 86 LEU A N 1
ATOM 746 C CA . LEU A 1 86 ? 16.954 -7.045 -22.806 1.00 98.31 86 LEU A CA 1
ATOM 747 C C . LEU A 1 86 ? 17.164 -5.701 -23.508 1.00 98.31 86 LEU A C 1
ATOM 749 O O . LEU A 1 86 ? 18.292 -5.202 -23.512 1.00 98.31 86 LEU A O 1
ATOM 753 N N . THR A 1 87 ? 16.102 -5.119 -24.070 1.00 97.38 87 THR A N 1
ATOM 754 C CA . THR A 1 87 ? 16.147 -3.826 -24.764 1.00 97.38 87 THR A CA 1
ATOM 755 C C . THR A 1 87 ? 16.563 -2.694 -23.831 1.00 97.38 87 THR A C 1
ATOM 757 O O . THR A 1 87 ? 17.434 -1.905 -24.190 1.00 97.38 87 THR A O 1
ATOM 760 N N . TRP A 1 88 ? 15.971 -2.616 -22.638 1.00 97.25 88 TRP A N 1
ATOM 761 C CA . TRP A 1 88 ? 16.136 -1.450 -21.768 1.00 97.25 88 TRP A CA 1
ATOM 762 C C . TRP A 1 88 ? 17.244 -1.589 -20.729 1.00 97.25 88 TRP A C 1
ATOM 764 O O . TRP A 1 88 ? 17.804 -0.576 -20.319 1.00 97.25 88 TRP A O 1
ATOM 774 N N . PHE A 1 89 ? 17.602 -2.805 -20.314 1.00 98.31 89 PHE A N 1
ATOM 775 C CA . PHE A 1 89 ? 18.570 -3.010 -19.227 1.00 98.31 89 PHE A CA 1
ATOM 776 C C . PHE A 1 89 ? 19.831 -3.767 -19.668 1.00 98.31 89 PHE A C 1
ATOM 778 O O . PHE A 1 89 ? 20.854 -3.734 -18.985 1.00 98.31 89 PHE A O 1
ATOM 785 N N . GLY A 1 90 ? 19.815 -4.393 -20.846 1.00 98.00 90 GLY A N 1
ATOM 786 C CA . GLY A 1 90 ? 20.952 -5.140 -21.378 1.00 98.00 90 GLY A CA 1
ATOM 787 C C . GLY A 1 90 ? 21.067 -6.563 -20.823 1.00 98.00 90 GLY A C 1
ATOM 788 O O . GLY A 1 90 ? 20.393 -6.961 -19.876 1.00 98.00 90 GLY A O 1
ATOM 789 N N . ARG A 1 91 ? 21.940 -7.361 -21.449 1.00 98.31 91 ARG A N 1
ATOM 790 C CA . ARG A 1 91 ? 21.967 -8.831 -21.314 1.00 98.31 91 ARG A CA 1
ATOM 791 C C . ARG A 1 91 ? 22.131 -9.344 -19.881 1.00 98.31 91 ARG A C 1
ATOM 793 O O . ARG A 1 91 ? 21.490 -10.327 -19.529 1.00 98.31 91 ARG A O 1
ATOM 800 N N . GLU A 1 92 ? 22.998 -8.730 -19.079 1.00 98.44 92 GLU A N 1
ATOM 801 C CA . GLU A 1 92 ? 23.287 -9.216 -17.721 1.00 98.44 92 GLU A CA 1
ATOM 802 C C . GLU A 1 92 ? 22.246 -8.771 -16.686 1.00 98.44 92 GLU A C 1
ATOM 804 O O . GLU A 1 92 ? 21.988 -9.496 -15.723 1.00 98.44 92 GLU A O 1
ATOM 809 N N . ALA A 1 93 ? 21.626 -7.607 -16.892 1.00 98.62 93 ALA A N 1
ATOM 810 C CA . ALA A 1 93 ? 20.600 -7.064 -16.008 1.00 98.62 93 ALA A CA 1
ATOM 811 C C . ALA A 1 93 ? 19.199 -7.617 -16.318 1.00 98.62 93 ALA A C 1
ATOM 813 O O . ALA A 1 93 ? 18.374 -7.748 -15.410 1.00 98.62 93 ALA A O 1
ATOM 814 N N . ALA A 1 94 ? 18.934 -7.982 -17.578 1.00 98.69 94 ALA A N 1
ATOM 815 C CA . ALA A 1 94 ? 17.611 -8.376 -18.053 1.00 98.69 94 ALA A CA 1
ATOM 816 C C . ALA A 1 94 ? 16.942 -9.496 -17.234 1.00 98.69 94 ALA A C 1
ATOM 818 O O . ALA A 1 94 ? 15.797 -9.295 -16.833 1.00 98.69 94 ALA A O 1
ATOM 819 N N . PRO A 1 95 ? 17.614 -10.611 -16.870 1.00 98.69 95 PRO A N 1
ATOM 820 C CA . PRO A 1 95 ? 16.972 -11.667 -16.081 1.00 98.69 95 PRO A CA 1
ATOM 821 C C . PRO A 1 95 ? 16.542 -11.219 -14.678 1.00 98.69 95 PRO A C 1
ATOM 823 O O . PRO A 1 95 ? 15.603 -11.775 -14.109 1.00 98.69 95 PRO A O 1
ATOM 826 N N . MET A 1 96 ? 17.238 -10.236 -14.093 1.00 98.75 96 MET A N 1
ATOM 827 C CA . MET A 1 96 ? 16.881 -9.674 -12.787 1.00 98.75 96 MET A CA 1
ATOM 828 C C . MET A 1 96 ? 15.724 -8.689 -12.918 1.00 98.75 96 MET A C 1
ATOM 830 O O . MET A 1 96 ? 14.808 -8.733 -12.103 1.00 98.75 96 MET A O 1
ATOM 834 N N . MET A 1 97 ? 15.717 -7.864 -13.969 1.00 98.62 97 MET A N 1
ATOM 835 C CA . MET A 1 97 ? 14.600 -6.957 -14.234 1.00 98.62 97 MET A CA 1
ATOM 836 C C . MET A 1 97 ? 13.321 -7.700 -14.612 1.00 98.62 97 MET A C 1
ATOM 838 O O . MET A 1 97 ? 12.271 -7.334 -14.104 1.00 98.62 97 MET A O 1
ATOM 842 N N . ALA A 1 98 ? 13.387 -8.786 -15.385 1.00 98.62 98 ALA A N 1
ATOM 843 C CA . ALA A 1 98 ? 12.214 -9.611 -15.685 1.00 98.62 98 ALA A CA 1
ATOM 844 C C . ALA A 1 98 ? 11.576 -10.151 -14.393 1.00 98.62 98 ALA A C 1
ATOM 846 O O . ALA A 1 98 ? 10.376 -10.005 -14.164 1.00 98.62 98 ALA A O 1
ATOM 847 N N . GLN A 1 99 ? 12.401 -10.681 -13.482 1.00 98.75 99 GLN A N 1
ATOM 848 C CA . GLN A 1 99 ? 11.950 -11.093 -12.150 1.00 98.75 99 GLN A CA 1
ATOM 849 C C . GLN A 1 99 ? 11.418 -9.926 -11.310 1.00 98.75 99 GLN A C 1
ATOM 851 O O . GLN A 1 99 ? 10.510 -10.133 -10.507 1.00 98.75 99 GLN A O 1
ATOM 856 N N . ALA A 1 100 ? 11.987 -8.727 -11.461 1.00 98.56 100 ALA A N 1
ATOM 857 C CA . ALA A 1 100 ? 11.543 -7.533 -10.756 1.00 98.56 100 ALA A CA 1
ATOM 858 C C . ALA A 1 100 ? 10.164 -7.068 -11.245 1.00 98.56 100 ALA A C 1
ATOM 860 O O . ALA A 1 100 ? 9.346 -6.695 -10.415 1.00 98.56 100 ALA A O 1
ATOM 861 N N . LEU A 1 101 ? 9.872 -7.138 -12.549 1.00 98.12 101 LEU A N 1
ATOM 862 C CA . LEU A 1 101 ? 8.569 -6.745 -13.099 1.00 98.12 101 LEU A CA 1
ATOM 863 C C . LEU A 1 101 ? 7.437 -7.643 -12.592 1.00 98.12 101 LEU A C 1
ATOM 865 O O . LEU A 1 101 ? 6.411 -7.133 -12.156 1.00 98.12 101 LEU A O 1
ATOM 869 N N . TYR A 1 102 ? 7.640 -8.963 -12.577 1.00 97.94 102 TYR A N 1
ATOM 870 C CA . TYR A 1 102 ? 6.656 -9.875 -11.985 1.00 97.94 102 TYR A CA 1
ATOM 871 C C . TYR A 1 102 ? 6.507 -9.667 -10.476 1.00 97.94 102 TYR A C 1
ATOM 873 O O . TYR A 1 102 ? 5.398 -9.740 -9.956 1.00 97.94 102 TYR A O 1
ATOM 881 N N . GLN A 1 103 ? 7.610 -9.385 -9.772 1.00 97.44 103 GLN A N 1
ATOM 882 C CA . GLN A 1 103 ? 7.548 -9.099 -8.340 1.00 97.44 103 GLN A CA 1
ATOM 883 C C . GLN A 1 103 ? 6.798 -7.799 -8.048 1.00 97.44 103 GLN A C 1
ATOM 885 O O . GLN A 1 103 ? 6.087 -7.724 -7.053 1.00 97.44 103 GLN A O 1
ATOM 890 N N . LEU A 1 104 ? 6.982 -6.777 -8.886 1.00 95.31 104 LEU A N 1
ATOM 891 C CA . LEU A 1 104 ? 6.299 -5.499 -8.755 1.00 95.31 104 LEU A CA 1
ATOM 892 C C . LEU A 1 104 ? 4.786 -5.681 -8.869 1.00 95.31 104 LEU A C 1
ATOM 894 O O . LEU A 1 104 ? 4.070 -5.177 -8.018 1.00 95.31 104 LEU A O 1
ATOM 898 N N . GLU A 1 105 ? 4.312 -6.437 -9.856 1.00 92.94 105 GLU A N 1
ATOM 899 C CA . GLU A 1 105 ? 2.886 -6.754 -9.993 1.00 92.94 105 GLU A CA 1
ATOM 900 C C . GLU A 1 105 ? 2.320 -7.408 -8.723 1.00 92.94 105 GLU A C 1
ATOM 902 O O . GLU A 1 105 ? 1.336 -6.928 -8.173 1.00 92.94 105 GLU A O 1
ATOM 907 N N . GLU A 1 106 ? 3.002 -8.422 -8.183 1.00 92.56 106 GLU A N 1
ATOM 908 C CA . GLU A 1 106 ? 2.605 -9.075 -6.923 1.00 92.56 106 GLU A CA 1
ATOM 909 C C . GLU A 1 106 ? 2.627 -8.108 -5.727 1.00 92.56 106 GLU A C 1
ATOM 911 O O . GLU A 1 106 ? 1.825 -8.218 -4.800 1.00 92.56 106 GLU A O 1
ATOM 916 N N . ASN A 1 107 ? 3.546 -7.141 -5.727 1.00 92.56 107 ASN A N 1
ATOM 917 C CA . ASN A 1 107 ? 3.656 -6.151 -4.662 1.00 92.56 107 ASN A CA 1
ATOM 918 C C . ASN A 1 107 ? 2.497 -5.148 -4.660 1.00 92.56 107 ASN A C 1
ATOM 920 O O . ASN A 1 107 ? 2.170 -4.659 -3.583 1.00 92.56 107 ASN A O 1
ATOM 924 N N . LEU A 1 108 ? 1.888 -4.866 -5.814 1.00 88.38 108 LEU A N 1
ATOM 925 C CA . LEU A 1 108 ? 0.809 -3.882 -5.947 1.00 88.38 108 LEU A CA 1
ATOM 926 C C . LEU A 1 108 ? -0.545 -4.386 -5.439 1.00 88.38 108 LEU A C 1
ATOM 928 O O . LEU A 1 108 ? -1.404 -3.560 -5.148 1.00 88.38 108 LEU A O 1
ATOM 932 N N . GLU A 1 109 ? -0.736 -5.701 -5.338 1.00 85.56 109 GLU A N 1
ATOM 933 C CA . GLU A 1 109 ? -1.982 -6.296 -4.846 1.00 85.56 109 GLU A CA 1
ATOM 934 C C . GLU A 1 109 ? -2.005 -6.392 -3.310 1.00 85.56 109 GLU A C 1
ATOM 936 O O . GLU A 1 109 ? -1.019 -6.764 -2.689 1.00 85.56 109 GLU A O 1
ATOM 941 N N . GLU A 1 110 ? -3.131 -6.111 -2.672 1.00 82.19 110 GLU A N 1
ATOM 942 C CA . GLU A 1 110 ? -3.371 -6.352 -1.252 1.00 82.19 110 GLU A CA 1
ATOM 943 C C . GLU A 1 110 ? -3.301 -7.863 -0.967 1.00 82.19 110 GLU A C 1
ATOM 945 O O . GLU A 1 110 ? -4.016 -8.660 -1.585 1.00 82.19 110 GLU A O 1
ATOM 950 N N . ASP A 1 111 ? -2.456 -8.259 -0.012 1.00 82.88 111 ASP A N 1
ATOM 951 C CA . ASP A 1 111 ? -2.359 -9.634 0.483 1.00 82.88 111 ASP A CA 1
ATOM 952 C C . ASP A 1 111 ? -2.766 -9.665 1.959 1.00 82.88 111 ASP A C 1
ATOM 954 O O . ASP A 1 111 ? -2.083 -9.136 2.832 1.00 82.88 111 ASP A O 1
ATOM 958 N N . ARG A 1 112 ? -3.898 -10.314 2.237 1.00 74.06 112 ARG A N 1
ATOM 959 C CA . ARG A 1 112 ? -4.475 -10.392 3.585 1.00 74.06 112 ARG A CA 1
ATOM 960 C C . ARG A 1 112 ? -3.681 -11.298 4.517 1.00 74.06 112 ARG A C 1
ATOM 962 O O . ARG A 1 112 ? -3.747 -11.120 5.730 1.00 74.06 112 ARG A O 1
ATOM 969 N N . GLU A 1 113 ? -2.998 -12.298 3.967 1.00 79.38 113 GLU A N 1
ATOM 970 C CA . GLU A 1 113 ? -2.149 -13.194 4.753 1.00 79.38 113 GLU A CA 1
ATOM 971 C C . GLU A 1 113 ? -0.807 -12.531 5.066 1.00 79.38 113 GLU A C 1
ATOM 973 O O . GLU A 1 113 ? -0.226 -12.794 6.117 1.00 79.38 113 GLU A O 1
ATOM 978 N N . HIS A 1 114 ? -0.348 -11.641 4.182 1.00 85.56 114 HIS A N 1
ATOM 979 C CA . HIS A 1 114 ? 0.911 -10.918 4.320 1.00 85.56 114 HIS A CA 1
ATOM 980 C C . HIS A 1 114 ? 0.701 -9.419 4.059 1.00 85.56 114 HIS A C 1
ATOM 982 O O . HIS A 1 114 ? 1.028 -8.945 2.962 1.00 85.56 114 HIS A O 1
ATOM 988 N N . PRO A 1 115 ? 0.202 -8.656 5.055 1.00 88.12 115 PRO A N 1
ATOM 989 C CA . PRO A 1 115 ? 0.087 -7.205 4.934 1.00 88.12 115 PRO A CA 1
ATOM 990 C C . PRO A 1 115 ? 1.448 -6.580 4.602 1.00 88.12 115 PRO A C 1
ATOM 992 O O . PRO A 1 115 ? 2.503 -7.211 4.748 1.00 88.12 115 PRO A O 1
ATOM 995 N N . ILE A 1 116 ? 1.448 -5.327 4.144 1.00 92.75 116 ILE A N 1
ATOM 996 C CA . ILE A 1 116 ? 2.642 -4.680 3.579 1.00 92.75 116 ILE A CA 1
ATOM 997 C C . ILE A 1 116 ? 3.900 -4.787 4.467 1.00 92.75 116 ILE A C 1
ATOM 999 O O . ILE A 1 116 ? 5.000 -4.995 3.944 1.00 92.75 116 ILE A O 1
ATOM 1003 N N . ASP A 1 117 ? 3.768 -4.720 5.797 1.00 93.75 117 ASP A N 1
ATOM 1004 C CA . ASP A 1 117 ? 4.874 -4.863 6.755 1.00 93.75 117 ASP A CA 1
ATOM 1005 C C . ASP A 1 117 ? 5.511 -6.255 6.786 1.00 93.75 117 ASP A C 1
ATOM 1007 O O . ASP A 1 117 ? 6.701 -6.386 7.103 1.00 93.75 117 ASP A O 1
ATOM 1011 N N . GLU A 1 118 ? 4.769 -7.283 6.394 1.00 93.38 118 GLU A N 1
ATOM 1012 C CA . GLU A 1 118 ? 5.213 -8.677 6.350 1.00 93.38 118 GLU A CA 1
ATOM 1013 C C . GLU A 1 118 ? 5.524 -9.151 4.922 1.00 93.38 118 GLU A C 1
ATOM 1015 O O . GLU A 1 118 ? 6.255 -10.126 4.741 1.00 93.38 118 GLU A O 1
ATOM 1020 N N . LYS A 1 119 ? 5.087 -8.409 3.898 1.00 92.88 119 LYS A N 1
ATOM 1021 C CA . LYS A 1 119 ? 5.224 -8.766 2.480 1.00 92.88 119 LYS A CA 1
ATOM 1022 C C . LYS A 1 119 ? 6.692 -8.881 2.030 1.00 92.88 119 LYS A C 1
ATOM 1024 O O . LYS A 1 119 ? 7.373 -7.861 1.859 1.00 92.88 119 LYS A O 1
ATOM 1029 N N . PRO A 1 120 ? 7.238 -10.090 1.786 1.00 93.31 120 PRO A N 1
ATOM 1030 C CA . PRO A 1 120 ? 8.662 -10.260 1.465 1.00 93.31 120 PRO A CA 1
ATOM 1031 C C . PRO A 1 120 ? 9.022 -9.772 0.051 1.00 93.31 120 PRO A C 1
ATOM 1033 O O . PRO A 1 120 ? 10.192 -9.511 -0.251 1.00 93.31 120 PRO A O 1
ATOM 1036 N N . GLY A 1 121 ? 8.018 -9.643 -0.821 1.00 95.94 121 GLY A N 1
ATOM 1037 C CA . GLY A 1 121 ? 8.174 -9.220 -2.209 1.00 95.94 121 GLY A CA 1
ATOM 1038 C C . GLY A 1 121 ? 8.734 -7.804 -2.370 1.00 95.94 121 GLY A C 1
ATOM 1039 O O . GLY A 1 121 ? 9.489 -7.556 -3.313 1.00 95.94 121 GLY A O 1
ATOM 1040 N N . ILE A 1 122 ? 8.463 -6.895 -1.427 1.00 97.19 122 ILE A N 1
ATOM 1041 C CA . ILE A 1 122 ? 8.964 -5.509 -1.447 1.00 97.19 122 ILE A CA 1
ATOM 1042 C C . ILE A 1 122 ? 10.496 -5.487 -1.328 1.00 97.19 122 ILE A C 1
ATOM 1044 O O . ILE A 1 122 ? 11.194 -4.916 -2.169 1.00 97.19 122 ILE A O 1
ATOM 1048 N N . ASP A 1 123 ? 11.049 -6.213 -0.351 1.00 98.12 123 ASP A N 1
ATOM 1049 C CA . ASP A 1 123 ? 12.500 -6.342 -0.168 1.00 98.12 123 ASP A CA 1
ATOM 1050 C C . ASP A 1 123 ? 13.172 -7.100 -1.318 1.00 98.12 123 ASP A C 1
ATOM 1052 O O . ASP A 1 123 ? 14.331 -6.849 -1.669 1.00 98.12 123 ASP A O 1
ATOM 1056 N N . ARG A 1 124 ? 12.468 -8.075 -1.904 1.00 98.44 124 ARG A N 1
ATOM 1057 C CA . ARG A 1 124 ? 12.954 -8.803 -3.079 1.00 98.44 124 ARG A CA 1
ATOM 1058 C C . ARG A 1 124 ? 13.030 -7.890 -4.301 1.00 98.44 124 ARG A C 1
ATOM 1060 O O . ARG A 1 124 ? 14.063 -7.903 -4.969 1.00 98.44 124 ARG A O 1
ATOM 1067 N N . TYR A 1 125 ? 12.000 -7.089 -4.561 1.00 98.56 125 TYR A N 1
ATOM 1068 C CA . TYR A 1 125 ? 11.971 -6.126 -5.662 1.00 98.56 125 TYR A CA 1
ATOM 1069 C C . TYR A 1 125 ? 13.116 -5.111 -5.546 1.00 98.56 125 TYR A C 1
ATOM 1071 O O . TYR A 1 125 ? 13.896 -4.973 -6.488 1.00 98.56 125 TYR A O 1
ATOM 1079 N N . TYR A 1 126 ? 13.313 -4.521 -4.361 1.00 98.75 126 TYR A N 1
ATOM 1080 C CA . TYR A 1 126 ? 14.444 -3.627 -4.082 1.00 98.75 126 TYR A CA 1
ATOM 1081 C C . TYR A 1 126 ? 15.797 -4.246 -4.434 1.00 98.75 126 TYR A C 1
ATOM 1083 O O . TYR A 1 126 ? 16.585 -3.658 -5.178 1.00 98.75 126 TYR A O 1
ATOM 1091 N N . ARG A 1 127 ? 16.063 -5.468 -3.958 1.00 98.81 127 ARG A N 1
ATOM 1092 C CA . ARG A 1 127 ? 17.330 -6.158 -4.248 1.00 98.81 127 ARG A CA 1
ATOM 1093 C C . ARG A 1 127 ? 17.500 -6.465 -5.733 1.00 98.81 127 ARG A C 1
ATOM 1095 O O . ARG A 1 127 ? 18.596 -6.286 -6.252 1.00 98.81 127 ARG A O 1
ATOM 1102 N N . LEU A 1 128 ? 16.443 -6.910 -6.414 1.00 98.88 128 LEU A N 1
ATOM 1103 C CA . LEU A 1 128 ? 16.502 -7.240 -7.840 1.00 98.88 128 LEU A CA 1
ATOM 1104 C C . LEU A 1 128 ? 16.834 -6.019 -8.696 1.00 98.88 128 LEU A C 1
ATOM 1106 O O . LEU A 1 128 ? 17.738 -6.102 -9.525 1.00 98.88 128 LEU A O 1
ATOM 1110 N N . VAL A 1 129 ? 16.147 -4.893 -8.480 1.00 98.75 129 VAL A N 1
ATOM 1111 C CA . VAL A 1 129 ? 16.378 -3.661 -9.252 1.00 98.75 129 VAL A CA 1
ATOM 1112 C C . VAL A 1 129 ? 17.775 -3.103 -8.981 1.00 98.75 129 VAL A C 1
ATOM 1114 O O . VAL A 1 129 ? 18.486 -2.732 -9.921 1.00 98.75 129 VAL A O 1
ATOM 1117 N N . LYS A 1 130 ? 18.211 -3.114 -7.716 1.00 98.75 130 LYS A N 1
ATOM 1118 C CA . LYS A 1 130 ? 19.551 -2.661 -7.327 1.00 98.75 130 LYS A CA 1
ATOM 1119 C C . LYS A 1 130 ? 20.647 -3.503 -7.981 1.00 98.75 130 LYS A C 1
ATOM 1121 O O . LYS A 1 130 ? 21.509 -2.959 -8.668 1.00 98.75 130 LYS A O 1
ATOM 1126 N N . SER A 1 131 ? 20.568 -4.830 -7.858 1.00 98.69 131 SER A N 1
ATOM 1127 C CA . SER A 1 131 ? 21.528 -5.748 -8.485 1.00 98.69 131 SER A CA 1
ATOM 1128 C C . SER A 1 131 ? 21.476 -5.723 -10.012 1.00 98.69 131 SER A C 1
ATOM 1130 O O . SER A 1 131 ? 22.498 -5.940 -10.661 1.00 98.69 131 SER A O 1
ATOM 1132 N N . ALA A 1 132 ? 20.315 -5.448 -10.612 1.00 98.75 132 ALA A N 1
ATOM 1133 C CA . ALA A 1 132 ? 20.221 -5.225 -12.048 1.00 98.75 132 ALA A CA 1
ATOM 1134 C C . ALA A 1 132 ? 21.033 -3.997 -12.469 1.00 98.75 132 ALA A C 1
ATOM 1136 O O . ALA A 1 132 ? 21.827 -4.100 -13.401 1.00 98.75 132 ALA A O 1
ATOM 1137 N N . GLY A 1 133 ? 20.900 -2.882 -11.745 1.00 98.44 133 GLY A N 1
ATOM 1138 C CA . GLY A 1 133 ? 21.631 -1.643 -12.020 1.00 98.44 133 GLY A CA 1
ATOM 1139 C C . GLY A 1 133 ? 23.147 -1.813 -11.990 1.00 98.44 133 GLY A C 1
ATOM 1140 O O . GLY A 1 133 ? 23.839 -1.312 -12.873 1.00 98.44 133 GLY A O 1
ATOM 1141 N N . GLU A 1 134 ? 23.661 -2.598 -11.040 1.00 98.19 134 GLU A N 1
ATOM 1142 C CA . GLU A 1 134 ? 25.090 -2.936 -10.928 1.00 98.19 134 GLU A CA 1
ATOM 1143 C C . GLU A 1 134 ? 25.633 -3.700 -12.148 1.00 98.19 134 GLU A C 1
ATOM 1145 O O . GLU A 1 134 ? 26.829 -3.639 -12.432 1.00 98.19 134 GLU A O 1
ATOM 1150 N N . LYS A 1 135 ? 24.767 -4.410 -12.882 1.00 98.44 135 LYS A N 1
ATOM 1151 C CA . LYS A 1 135 ? 25.132 -5.190 -14.077 1.00 98.44 135 LYS A CA 1
ATOM 1152 C C . LYS A 1 135 ? 24.750 -4.520 -15.393 1.00 98.44 135 LYS A C 1
ATOM 1154 O O . LYS A 1 135 ? 24.960 -5.099 -16.461 1.00 98.44 135 LYS A O 1
ATOM 1159 N N . MET A 1 136 ? 24.173 -3.322 -15.354 1.00 98.50 136 MET A N 1
ATOM 1160 C CA . MET A 1 136 ? 23.844 -2.602 -16.578 1.00 98.50 136 MET A CA 1
ATOM 1161 C C . MET A 1 136 ? 25.120 -2.069 -17.245 1.00 98.50 136 MET A C 1
ATOM 1163 O O . MET A 1 136 ? 25.951 -1.439 -16.586 1.00 98.50 136 MET A O 1
ATOM 1167 N N . PRO A 1 137 ? 25.280 -2.243 -18.569 1.00 97.62 137 PRO A N 1
ATOM 1168 C CA . PRO A 1 137 ? 26.359 -1.602 -19.308 1.00 97.62 137 PRO A CA 1
ATOM 1169 C C . PRO A 1 137 ? 26.338 -0.080 -19.125 1.00 97.62 137 PRO A C 1
ATOM 1171 O O . PRO A 1 137 ? 25.288 0.546 -19.259 1.00 97.62 137 PRO A O 1
ATOM 1174 N N . ALA A 1 138 ? 27.506 0.535 -18.910 1.00 97.44 138 ALA A N 1
ATOM 1175 C CA . ALA A 1 138 ? 27.613 1.972 -18.628 1.00 97.44 138 ALA A CA 1
ATOM 1176 C C . ALA A 1 138 ? 26.938 2.866 -19.6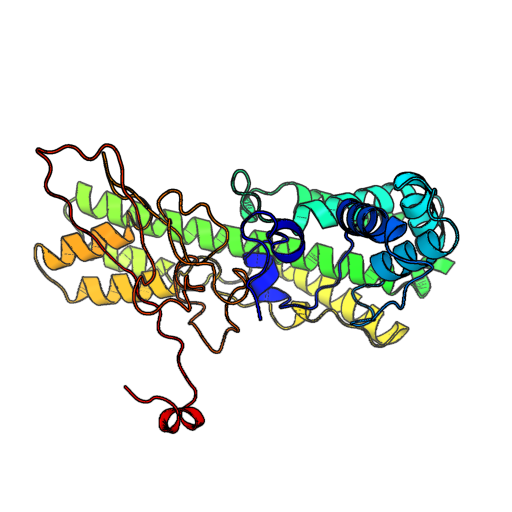88 1.00 97.44 138 ALA A C 1
ATOM 1178 O O . ALA A 1 138 ? 26.341 3.882 -19.347 1.00 97.44 138 ALA A O 1
ATOM 1179 N N . HIS A 1 139 ? 26.994 2.471 -20.965 1.00 96.44 139 HIS A N 1
ATOM 1180 C CA . HIS A 1 139 ? 26.360 3.211 -22.059 1.00 96.44 139 HIS A CA 1
ATOM 1181 C C . HIS A 1 139 ? 24.826 3.169 -22.015 1.00 96.44 139 HIS A C 1
ATOM 1183 O O . HIS A 1 139 ? 24.201 4.126 -22.451 1.00 96.44 139 HIS A O 1
ATOM 1189 N N . LEU A 1 140 ? 24.229 2.090 -21.488 1.00 96.50 140 LEU A N 1
ATOM 1190 C CA . LEU A 1 140 ? 22.790 2.033 -21.237 1.00 96.50 140 LEU A CA 1
ATOM 1191 C C . LEU A 1 140 ? 22.455 2.805 -19.967 1.00 96.50 140 LEU A C 1
ATOM 1193 O O . LEU A 1 140 ? 21.568 3.643 -20.003 1.00 96.50 140 LEU A O 1
ATOM 1197 N N . MET A 1 141 ? 23.178 2.560 -18.868 1.00 97.75 141 MET A N 1
ATOM 1198 C CA . MET A 1 141 ? 22.901 3.168 -17.561 1.00 97.75 141 MET A CA 1
ATOM 1199 C C . MET A 1 141 ? 22.932 4.698 -17.596 1.00 97.75 141 MET A C 1
ATOM 1201 O O . MET A 1 141 ? 22.087 5.330 -16.962 1.00 97.75 141 MET A O 1
ATOM 1205 N N . LYS A 1 142 ? 23.880 5.291 -18.336 1.00 96.44 142 LYS A N 1
ATOM 1206 C CA . LYS A 1 142 ? 24.109 6.741 -18.377 1.00 96.44 142 LYS A CA 1
ATOM 1207 C C . LYS A 1 142 ? 22.805 7.541 -18.482 1.00 96.44 142 LYS A C 1
ATOM 1209 O O . LYS A 1 142 ? 22.553 8.365 -17.611 1.00 96.44 142 LYS A O 1
ATOM 1214 N N . ASP A 1 143 ? 21.967 7.207 -19.462 1.00 95.31 143 ASP A N 1
ATOM 1215 C CA . ASP A 1 143 ? 20.749 7.955 -19.796 1.00 95.31 143 ASP A CA 1
ATOM 1216 C C . ASP A 1 143 ? 19.464 7.145 -19.480 1.00 95.31 143 ASP A C 1
ATOM 1218 O O . ASP A 1 143 ? 18.385 7.413 -20.009 1.00 95.31 143 ASP A O 1
ATOM 1222 N N . ASN A 1 144 ? 19.555 6.112 -18.628 1.00 97.12 144 ASN A N 1
ATOM 1223 C CA . ASN A 1 144 ? 18.423 5.236 -18.312 1.00 97.12 144 ASN A CA 1
ATOM 1224 C C . ASN A 1 144 ? 17.530 5.791 -17.195 1.00 97.12 144 ASN A C 1
ATOM 1226 O O . ASN A 1 144 ? 17.691 5.446 -16.021 1.00 97.12 144 ASN A O 1
ATOM 1230 N N . TRP A 1 145 ? 16.576 6.645 -17.548 1.00 96.31 145 TRP A N 1
ATOM 1231 C CA . TRP A 1 145 ? 15.559 7.109 -16.600 1.00 96.31 145 TRP A CA 1
ATOM 1232 C C . TRP A 1 145 ? 14.631 5.965 -16.140 1.00 96.31 145 TRP A C 1
ATOM 1234 O O . TRP A 1 145 ? 14.199 5.959 -14.997 1.00 96.31 145 TRP A O 1
ATOM 1244 N N . ILE A 1 146 ? 14.392 4.939 -16.968 1.00 96.38 146 ILE A N 1
ATOM 1245 C CA . ILE A 1 146 ? 13.476 3.825 -16.646 1.00 96.38 146 ILE A CA 1
ATOM 1246 C C . ILE A 1 146 ? 13.988 3.017 -15.449 1.00 96.38 146 ILE A C 1
ATOM 1248 O O . ILE A 1 146 ? 13.239 2.730 -14.517 1.00 96.38 146 ILE A O 1
ATOM 1252 N N . TRP A 1 147 ? 15.272 2.652 -15.447 1.00 97.81 147 TRP A N 1
ATOM 1253 C CA . TRP A 1 147 ? 15.884 1.973 -14.306 1.00 97.81 147 TRP A CA 1
ATOM 1254 C C . TRP A 1 147 ? 15.859 2.860 -13.057 1.00 97.81 147 TRP A C 1
ATOM 1256 O O . TRP A 1 147 ? 15.588 2.362 -11.965 1.00 97.81 147 TRP A O 1
ATOM 1266 N N . ARG A 1 148 ? 16.086 4.172 -13.217 1.00 97.81 148 ARG A N 1
ATOM 1267 C CA . ARG A 1 148 ? 16.001 5.131 -12.109 1.00 97.81 148 ARG A CA 1
ATOM 1268 C C . ARG A 1 148 ? 14.598 5.164 -11.523 1.00 97.81 148 ARG A C 1
ATOM 1270 O O . ARG A 1 148 ? 14.487 5.012 -10.318 1.00 97.81 148 ARG A O 1
ATOM 1277 N N . GLU A 1 149 ? 13.545 5.234 -12.334 1.00 96.50 149 GLU A N 1
ATOM 1278 C CA . GLU A 1 149 ? 12.158 5.170 -11.853 1.00 96.50 149 GLU A CA 1
ATOM 1279 C C . GLU A 1 149 ? 11.839 3.842 -11.149 1.00 96.50 149 GLU A C 1
ATOM 1281 O O . GLU A 1 149 ? 11.229 3.849 -10.078 1.00 96.50 149 GLU A O 1
ATOM 1286 N N . HIS A 1 150 ? 12.316 2.702 -11.671 1.00 97.44 150 HIS A N 1
ATOM 1287 C CA . HIS A 1 150 ? 12.196 1.418 -10.969 1.00 97.44 150 HIS A CA 1
ATOM 1288 C C . HIS A 1 150 ? 12.869 1.455 -9.595 1.00 97.44 150 HIS A C 1
ATOM 1290 O O . HIS A 1 150 ? 12.304 0.940 -8.629 1.00 97.44 150 HIS A O 1
ATOM 1296 N N . MET A 1 151 ? 14.063 2.043 -9.504 1.00 98.19 151 MET A N 1
ATOM 1297 C CA . MET A 1 151 ? 14.836 2.106 -8.268 1.00 98.19 151 MET A CA 1
ATOM 1298 C C . MET A 1 151 ? 14.250 3.124 -7.283 1.00 98.19 151 MET A C 1
ATOM 1300 O O . MET A 1 151 ? 14.138 2.808 -6.105 1.00 98.19 151 MET A O 1
ATOM 1304 N N . VAL A 1 152 ? 13.782 4.285 -7.755 1.00 97.38 152 VAL A N 1
ATOM 1305 C CA . VAL A 1 152 ? 13.017 5.258 -6.959 1.00 97.38 152 VAL A CA 1
ATOM 1306 C C . VAL A 1 152 ? 11.804 4.567 -6.356 1.00 97.38 152 VAL A C 1
ATOM 1308 O O . VAL A 1 152 ? 11.663 4.548 -5.136 1.00 97.38 152 VAL A O 1
ATOM 1311 N N . LYS A 1 153 ? 10.980 3.910 -7.179 1.00 96.12 153 LYS A N 1
ATOM 1312 C CA . LYS A 1 153 ? 9.823 3.170 -6.679 1.00 96.12 153 LYS A CA 1
ATOM 1313 C C . LYS A 1 153 ? 10.217 2.077 -5.692 1.00 96.12 153 LYS A C 1
ATOM 1315 O O . LYS A 1 153 ? 9.578 1.938 -4.661 1.00 96.12 153 LYS A O 1
ATOM 1320 N N . ALA A 1 154 ? 11.272 1.317 -5.969 1.00 97.62 154 ALA A N 1
ATOM 1321 C CA . ALA A 1 154 ? 11.714 0.263 -5.068 1.00 97.62 154 ALA A CA 1
ATOM 1322 C C . ALA A 1 154 ? 12.152 0.799 -3.695 1.00 97.62 154 ALA A C 1
ATOM 1324 O O . ALA A 1 154 ? 11.838 0.192 -2.669 1.00 97.62 154 ALA A O 1
ATOM 1325 N N . SER A 1 155 ? 12.875 1.922 -3.667 1.00 98.44 155 SER A N 1
ATOM 1326 C CA . SER A 1 155 ? 13.303 2.576 -2.428 1.00 98.44 155 SER A CA 1
ATOM 1327 C C . SER A 1 155 ? 12.110 3.151 -1.662 1.00 98.44 155 SER A C 1
ATOM 1329 O O . SER A 1 155 ? 12.034 2.983 -0.445 1.00 98.44 155 SER A O 1
ATOM 1331 N 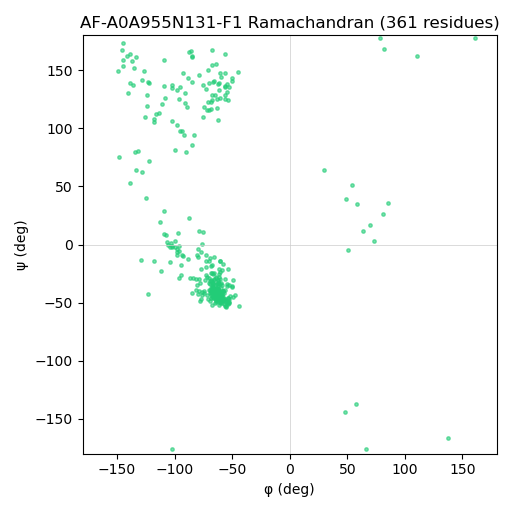N . LEU A 1 156 ? 11.158 3.769 -2.366 1.00 97.50 156 LEU A N 1
ATOM 1332 C CA . LEU A 1 156 ? 9.943 4.322 -1.771 1.00 97.50 156 LEU A CA 1
ATOM 1333 C C . LEU A 1 156 ? 8.996 3.228 -1.259 1.00 97.50 156 LEU A C 1
ATOM 1335 O O . LEU A 1 156 ? 8.617 3.278 -0.099 1.00 97.50 156 LEU A O 1
ATOM 1339 N N . ASP A 1 157 ? 8.692 2.188 -2.036 1.00 96.94 157 ASP A N 1
ATOM 1340 C CA . ASP A 1 157 ? 7.849 1.064 -1.595 1.00 96.94 157 ASP A CA 1
ATOM 1341 C C . ASP A 1 157 ? 8.424 0.401 -0.328 1.00 96.94 157 ASP A C 1
ATOM 1343 O O . ASP A 1 157 ? 7.692 0.076 0.610 1.00 96.94 157 ASP A O 1
ATOM 1347 N N . LYS A 1 158 ? 9.756 0.263 -0.247 1.00 98.12 158 LYS A N 1
ATOM 1348 C CA . LYS A 1 158 ? 10.420 -0.226 0.967 1.00 98.12 158 LYS A CA 1
ATOM 1349 C C . LYS A 1 158 ? 10.325 0.769 2.132 1.00 98.12 158 LYS A C 1
ATOM 1351 O O . LYS A 1 158 ? 10.147 0.340 3.270 1.00 98.12 158 LYS A O 1
ATOM 1356 N N . HIS A 1 159 ? 10.417 2.073 1.878 1.00 98.25 159 HIS A N 1
ATOM 1357 C CA . HIS A 1 159 ? 10.190 3.099 2.900 1.00 98.25 159 HIS A CA 1
ATOM 1358 C C . HIS A 1 159 ? 8.766 3.011 3.466 1.00 98.25 159 HIS A C 1
ATOM 1360 O O . HIS A 1 159 ? 8.610 2.978 4.684 1.00 98.25 159 HIS A O 1
ATOM 1366 N N . ILE A 1 160 ? 7.753 2.905 2.599 1.00 97.00 160 ILE A N 1
ATOM 1367 C CA . ILE A 1 160 ? 6.336 2.774 2.976 1.00 97.00 160 ILE A CA 1
ATOM 1368 C C . ILE A 1 160 ? 6.139 1.548 3.863 1.00 97.00 160 ILE A C 1
ATOM 1370 O O . ILE A 1 160 ? 5.561 1.653 4.941 1.00 97.00 160 ILE A O 1
ATOM 1374 N N . LYS A 1 161 ? 6.693 0.399 3.456 1.00 97.69 161 LYS A N 1
ATOM 1375 C CA . LYS A 1 161 ? 6.674 -0.833 4.252 1.00 97.69 161 LYS A CA 1
ATOM 1376 C C . LYS A 1 161 ? 7.222 -0.623 5.670 1.00 97.69 161 LYS A C 1
ATOM 1378 O O . LYS A 1 161 ? 6.634 -1.109 6.635 1.00 97.69 161 LYS A O 1
ATOM 1383 N N . LEU A 1 162 ? 8.358 0.063 5.803 1.00 98.19 162 LEU A N 1
ATOM 1384 C CA . LEU A 1 162 ? 8.993 0.305 7.102 1.00 98.19 162 LEU A CA 1
ATOM 1385 C C . LEU A 1 162 ? 8.201 1.293 7.968 1.00 98.19 162 LEU A C 1
ATOM 1387 O O . LEU A 1 162 ? 8.092 1.072 9.173 1.00 98.19 162 LEU A O 1
ATOM 1391 N N . ASP A 1 163 ? 7.633 2.341 7.368 1.00 97.62 163 ASP A N 1
ATOM 1392 C CA . ASP A 1 163 ? 6.783 3.305 8.077 1.00 97.62 163 ASP A CA 1
ATOM 1393 C C . ASP A 1 163 ? 5.499 2.635 8.579 1.00 97.62 163 ASP A C 1
ATOM 1395 O O . ASP A 1 163 ? 5.201 2.659 9.775 1.00 97.62 163 ASP A O 1
ATOM 1399 N N . TYR A 1 164 ? 4.799 1.921 7.689 1.00 96.75 164 TYR A N 1
ATOM 1400 C CA . TYR A 1 164 ? 3.620 1.137 8.049 1.00 96.75 164 TYR A CA 1
ATOM 1401 C C . TYR A 1 164 ? 3.933 0.201 9.214 1.00 96.75 164 TYR A C 1
ATOM 1403 O O . TYR A 1 164 ? 3.217 0.201 10.213 1.00 96.75 164 TYR A O 1
ATOM 1411 N N . LYS A 1 165 ? 5.036 -0.556 9.129 1.00 97.44 165 LYS A N 1
ATOM 1412 C CA . LYS A 1 165 ? 5.460 -1.469 10.194 1.00 97.44 165 LYS A CA 1
ATOM 1413 C C . LYS A 1 165 ? 5.626 -0.749 11.531 1.00 97.44 165 LYS A C 1
ATOM 1415 O O . LYS A 1 165 ? 5.118 -1.217 12.547 1.00 97.44 165 LYS A O 1
ATOM 1420 N N . GLN A 1 166 ? 6.305 0.395 11.540 1.00 97.31 166 GLN A N 1
ATOM 1421 C CA . GLN A 1 166 ? 6.536 1.172 12.756 1.00 97.31 166 GLN A CA 1
ATOM 1422 C C . GLN A 1 166 ? 5.224 1.682 13.371 1.00 97.31 166 GLN A C 1
ATOM 1424 O O . GLN A 1 166 ? 5.059 1.667 14.594 1.00 97.31 166 GLN A O 1
ATOM 1429 N N . GLN A 1 167 ? 4.278 2.117 12.537 1.00 97.00 167 GLN A N 1
ATOM 1430 C CA . GLN A 1 167 ? 2.955 2.549 12.985 1.00 97.00 167 GLN A CA 1
ATOM 1431 C C . GLN A 1 167 ? 2.112 1.372 13.495 1.00 97.00 167 GLN A C 1
ATOM 1433 O O . GLN A 1 167 ? 1.484 1.475 14.550 1.00 97.00 167 GLN A O 1
ATOM 1438 N N . HIS A 1 168 ? 2.148 0.234 12.805 1.00 96.00 168 HIS A N 1
ATOM 1439 C CA . HIS A 1 168 ? 1.436 -0.985 13.181 1.00 96.00 168 HIS A CA 1
ATOM 1440 C C . HIS A 1 168 ? 1.949 -1.566 14.509 1.00 96.00 168 HIS A C 1
ATOM 1442 O O . HIS A 1 168 ? 1.160 -1.980 15.359 1.00 96.00 168 HIS A O 1
ATOM 1448 N N . GLU A 1 169 ? 3.261 -1.534 14.751 1.00 96.81 169 GLU A N 1
ATOM 1449 C CA . GLU A 1 169 ? 3.848 -1.905 16.044 1.00 96.81 169 GLU A CA 1
ATOM 1450 C C . GLU A 1 169 ? 3.355 -0.985 17.176 1.00 96.81 169 GLU A C 1
ATOM 1452 O O . GLU A 1 169 ? 2.984 -1.477 18.245 1.00 96.81 169 GLU A O 1
ATOM 1457 N N . ARG A 1 170 ? 3.256 0.333 16.935 1.00 96.94 170 ARG A N 1
ATOM 1458 C CA . ARG A 1 170 ? 2.674 1.285 17.903 1.00 96.94 170 ARG A CA 1
ATOM 1459 C C . ARG A 1 170 ? 1.205 1.006 18.179 1.00 96.94 170 ARG A C 1
ATOM 1461 O O . ARG A 1 170 ? 0.804 1.034 19.340 1.00 96.94 170 ARG A O 1
ATOM 1468 N N . GLN A 1 171 ? 0.418 0.716 17.145 1.00 96.56 171 GLN A N 1
ATOM 1469 C CA . GLN A 1 171 ? -0.980 0.320 17.297 1.00 96.56 171 GLN A CA 1
ATOM 1470 C C . GLN A 1 171 ? -1.098 -0.907 18.215 1.00 96.56 171 GLN A C 1
ATOM 1472 O O . GLN A 1 171 ? -1.802 -0.853 19.225 1.00 96.56 171 GLN A O 1
ATOM 1477 N N . LYS A 1 172 ? -0.354 -1.984 17.922 1.00 96.19 172 LYS A N 1
ATOM 1478 C CA . LYS A 1 172 ? -0.346 -3.208 18.742 1.00 96.19 172 LYS A CA 1
ATOM 1479 C C . LYS A 1 172 ? 0.067 -2.921 20.189 1.00 96.19 172 LYS A C 1
ATOM 1481 O O . LYS A 1 172 ? -0.525 -3.476 21.119 1.00 96.19 172 LYS A O 1
ATOM 1486 N N . GLU A 1 173 ? 1.054 -2.049 20.401 1.00 97.75 173 GLU A N 1
ATOM 1487 C CA . GLU A 1 173 ? 1.488 -1.659 21.745 1.00 97.75 173 GLU A CA 1
ATOM 1488 C C . GLU A 1 173 ? 0.404 -0.865 22.491 1.00 97.75 173 GLU A C 1
ATOM 1490 O O . GLU A 1 173 ? 0.131 -1.166 23.655 1.00 97.75 173 GLU A O 1
ATOM 1495 N N . ILE A 1 174 ? -0.256 0.095 21.834 1.00 97.88 174 ILE A N 1
ATOM 1496 C CA . ILE A 1 174 ? -1.390 0.844 22.397 1.00 97.88 174 ILE A CA 1
ATOM 1497 C C . ILE A 1 174 ? -2.483 -0.121 22.853 1.00 97.88 174 ILE A C 1
ATOM 1499 O O . ILE A 1 174 ? -2.889 -0.087 24.017 1.00 97.88 174 ILE A O 1
ATOM 1503 N N . GLU A 1 175 ? -2.925 -1.019 21.975 1.00 97.38 175 GLU A N 1
ATOM 1504 C CA . GLU A 1 175 ? -3.971 -1.987 22.301 1.00 97.38 175 GLU A CA 1
ATOM 1505 C C . GLU A 1 175 ? -3.553 -2.911 23.454 1.00 97.38 175 GLU A C 1
ATOM 1507 O O . GLU A 1 175 ? -4.339 -3.168 24.366 1.00 97.38 175 GLU A O 1
ATOM 1512 N N . SER A 1 176 ? -2.296 -3.373 23.467 1.00 97.56 176 SER A N 1
ATOM 1513 C CA . SER A 1 176 ? -1.757 -4.199 24.552 1.00 97.56 176 SER A CA 1
ATOM 1514 C C . SER A 1 176 ? -1.698 -3.456 25.887 1.00 97.56 176 SER A C 1
ATOM 1516 O O . SER A 1 176 ? -1.996 -4.054 26.923 1.00 97.56 176 SER A O 1
ATOM 1518 N N . ILE A 1 177 ? -1.326 -2.174 25.890 1.00 98.25 177 ILE A N 1
ATOM 1519 C CA . ILE A 1 177 ? -1.314 -1.334 27.094 1.00 98.25 177 ILE A CA 1
ATOM 1520 C C . ILE A 1 177 ? -2.728 -1.192 27.649 1.00 98.25 177 ILE A C 1
ATOM 1522 O O . ILE A 1 177 ? -2.915 -1.298 28.861 1.00 98.25 177 ILE A O 1
ATOM 1526 N N . ILE A 1 178 ? -3.719 -0.979 26.781 1.00 98.19 178 ILE A N 1
ATOM 1527 C CA . ILE A 1 178 ? -5.116 -0.865 27.204 1.00 98.19 178 ILE A CA 1
ATOM 1528 C C . ILE A 1 178 ? -5.643 -2.199 27.744 1.00 98.19 178 ILE A C 1
ATOM 1530 O O . ILE A 1 178 ? -6.215 -2.202 28.835 1.00 98.19 178 ILE A O 1
ATOM 1534 N N . ARG A 1 179 ? -5.379 -3.330 27.070 1.00 97.12 179 ARG A N 1
ATOM 1535 C CA . ARG A 1 179 ? -5.706 -4.680 27.579 1.00 97.12 179 ARG A CA 1
ATOM 1536 C C . ARG A 1 179 ? -5.126 -4.914 28.974 1.00 97.12 179 ARG A C 1
ATOM 1538 O O . ARG A 1 179 ? -5.860 -5.246 29.899 1.00 97.12 179 ARG A O 1
ATOM 1545 N N . LYS A 1 180 ? -3.837 -4.625 29.160 1.00 97.19 180 LYS A N 1
ATOM 1546 C CA . LYS A 1 180 ? -3.184 -4.739 30.469 1.00 97.19 180 LYS A CA 1
ATOM 1547 C C . LYS A 1 180 ? -3.787 -3.790 31.512 1.00 97.19 180 LYS A C 1
ATOM 1549 O O . LYS A 1 180 ? -3.911 -4.143 32.677 1.00 97.19 180 LYS A O 1
ATOM 1554 N N . GLY A 1 181 ? -4.217 -2.598 31.102 1.00 97.25 181 GLY A N 1
ATOM 1555 C CA . GLY A 1 181 ? -4.940 -1.666 31.968 1.00 97.25 181 GLY A CA 1
ATOM 1556 C C . GLY A 1 181 ? -6.239 -2.244 32.540 1.00 97.25 181 GLY A C 1
ATOM 1557 O O . GLY A 1 181 ? -6.576 -1.936 33.685 1.00 97.25 181 GLY A O 1
ATOM 1558 N N . PHE A 1 182 ? -6.948 -3.087 31.778 1.00 96.50 182 PHE A N 1
ATOM 1559 C CA . PHE A 1 182 ? -8.112 -3.830 32.275 1.00 96.50 182 PHE A CA 1
ATOM 1560 C C . PHE A 1 182 ? -7.721 -4.899 33.299 1.00 96.50 182 PHE A C 1
ATOM 1562 O O . PHE A 1 182 ? -8.401 -5.020 34.317 1.00 96.50 182 PHE A O 1
ATOM 1569 N N . GLU A 1 183 ? -6.635 -5.636 33.057 1.00 96.19 183 GLU A N 1
ATOM 1570 C CA . GLU A 1 183 ? -6.123 -6.680 33.960 1.00 96.19 183 GLU A CA 1
ATOM 1571 C C . GLU A 1 183 ? -5.634 -6.096 35.294 1.00 96.19 183 GLU A C 1
ATOM 1573 O O . GLU A 1 183 ? -5.991 -6.584 36.366 1.00 96.19 183 GLU A O 1
ATOM 1578 N N . ASP A 1 184 ? -4.867 -5.006 35.229 1.00 94.94 184 ASP A N 1
ATOM 1579 C CA . ASP A 1 184 ? -4.268 -4.339 36.389 1.00 94.94 184 ASP A CA 1
ATOM 1580 C C . ASP A 1 184 ? -5.270 -3.436 37.142 1.00 94.94 184 ASP A C 1
ATOM 1582 O O . ASP A 1 184 ? -4.969 -2.926 38.224 1.00 94.94 184 ASP A O 1
ATOM 1586 N N . GLY A 1 185 ? -6.450 -3.178 36.566 1.00 94.50 185 GLY A N 1
ATOM 1587 C CA . GLY A 1 185 ? -7.468 -2.285 37.130 1.00 94.50 185 GLY A CA 1
ATOM 1588 C C . GLY A 1 185 ? -7.089 -0.796 37.127 1.00 94.50 185 GLY A C 1
ATOM 1589 O O . GLY A 1 185 ? -7.712 -0.005 37.837 1.00 94.50 185 GLY A O 1
ATOM 1590 N N . ASN A 1 186 ? -6.084 -0.386 36.341 1.00 95.31 186 ASN A N 1
ATOM 1591 C CA . ASN A 1 186 ? -5.583 0.993 36.285 1.00 95.31 186 ASN A CA 1
ATOM 1592 C C . ASN A 1 186 ? -5.654 1.589 34.870 1.00 95.31 186 ASN A C 1
ATOM 1594 O O . ASN A 1 186 ? -4.647 1.824 34.196 1.00 95.31 186 ASN A O 1
ATOM 1598 N N . LEU A 1 187 ? -6.880 1.878 34.436 1.00 96.69 187 LEU A N 1
ATOM 1599 C CA . LEU A 1 187 ? -7.163 2.396 33.096 1.00 96.69 187 LEU A CA 1
ATOM 1600 C C . LEU A 1 187 ? -6.604 3.806 32.861 1.00 96.69 187 LEU A C 1
ATOM 1602 O O . LEU A 1 187 ? -6.152 4.107 31.761 1.00 96.69 187 LEU A O 1
ATOM 1606 N N . ASN A 1 188 ? -6.571 4.666 33.884 1.00 97.00 188 ASN A N 1
ATOM 1607 C CA . ASN A 1 188 ? -6.054 6.031 33.736 1.00 97.00 188 ASN A CA 1
ATOM 1608 C C . ASN A 1 188 ? -4.544 6.040 33.436 1.00 97.00 188 ASN A C 1
ATOM 1610 O O . ASN A 1 188 ? -4.090 6.802 32.582 1.00 97.00 188 ASN A O 1
ATOM 1614 N N . ALA A 1 189 ? -3.765 5.173 34.096 1.00 97.00 189 ALA A N 1
ATOM 1615 C CA . ALA A 1 189 ? -2.343 5.023 33.790 1.00 97.00 189 ALA A CA 1
ATOM 1616 C C . ALA A 1 189 ? -2.120 4.420 32.394 1.00 97.00 189 ALA A C 1
ATOM 1618 O O . ALA A 1 189 ? -1.229 4.867 31.669 1.00 97.00 189 ALA A O 1
ATOM 1619 N N . ALA A 1 190 ? -2.950 3.448 31.999 1.00 97.94 190 ALA A N 1
ATOM 1620 C CA . ALA A 1 190 ? -2.901 2.853 30.667 1.00 97.94 190 ALA A CA 1
ATOM 1621 C C . ALA A 1 190 ? -3.176 3.892 29.564 1.00 97.94 190 ALA A C 1
ATOM 1623 O O . ALA A 1 190 ? -2.394 3.984 28.620 1.00 97.94 190 ALA A O 1
ATOM 1624 N N . ILE A 1 191 ? -4.205 4.738 29.725 1.00 98.06 191 ILE A N 1
ATOM 1625 C CA . ILE A 1 191 ? -4.504 5.848 28.801 1.00 98.06 191 ILE A CA 1
ATOM 1626 C C . ILE A 1 191 ? -3.302 6.783 28.666 1.00 98.06 191 ILE A C 1
ATOM 1628 O O . ILE A 1 191 ? -2.876 7.079 27.552 1.00 98.06 191 ILE A O 1
ATOM 1632 N N . ALA A 1 192 ? -2.737 7.236 29.790 1.00 97.31 192 ALA A N 1
ATOM 1633 C CA . ALA A 1 192 ? -1.612 8.167 29.774 1.00 97.31 192 ALA A CA 1
ATOM 1634 C C . ALA A 1 192 ? -0.402 7.588 29.025 1.00 97.31 192 ALA A C 1
ATOM 1636 O O . ALA A 1 192 ? 0.231 8.296 28.244 1.00 97.31 192 ALA A O 1
ATOM 1637 N N . LYS A 1 193 ? -0.106 6.296 29.218 1.00 97.06 193 LYS A N 1
ATOM 1638 C CA . LYS A 1 193 ? 0.980 5.611 28.508 1.00 97.06 193 LYS A CA 1
ATOM 1639 C C . LYS A 1 193 ? 0.673 5.443 27.014 1.00 97.06 193 LYS A C 1
ATOM 1641 O O . LYS A 1 193 ? 1.544 5.703 26.192 1.00 97.06 193 LYS A O 1
ATOM 1646 N N . ALA A 1 194 ? -0.550 5.046 26.665 1.00 97.69 194 ALA A N 1
ATOM 1647 C CA . ALA A 1 194 ? -0.971 4.850 25.280 1.00 97.69 194 ALA A CA 1
ATOM 1648 C C . ALA A 1 194 ? -0.965 6.160 24.469 1.00 97.69 194 ALA A C 1
ATOM 1650 O O . ALA A 1 194 ? -0.535 6.169 23.318 1.00 97.69 194 ALA A O 1
ATOM 1651 N N . LEU A 1 195 ? -1.355 7.287 25.075 1.00 97.25 195 LEU A N 1
ATOM 1652 C CA . LEU A 1 195 ? -1.332 8.602 24.421 1.00 97.25 195 LEU A CA 1
ATOM 1653 C C . LEU A 1 195 ? 0.074 9.041 23.984 1.00 97.25 195 LEU A C 1
ATOM 1655 O O . LEU A 1 195 ? 0.200 9.733 22.979 1.00 97.25 195 LEU A O 1
ATOM 1659 N N . LEU A 1 196 ? 1.131 8.617 24.686 1.00 95.06 196 LEU A N 1
ATOM 1660 C CA . LEU A 1 196 ? 2.515 8.909 24.285 1.00 95.06 196 LEU A CA 1
ATOM 1661 C C . LEU A 1 196 ? 2.920 8.193 22.987 1.00 95.06 196 LEU A C 1
ATOM 1663 O O . LEU A 1 196 ? 3.833 8.647 22.300 1.00 95.06 196 LEU A O 1
ATOM 1667 N N . LEU A 1 197 ? 2.255 7.083 22.658 1.00 94.88 197 LEU A N 1
ATOM 1668 C CA . LEU A 1 197 ? 2.529 6.272 21.471 1.00 94.88 197 LEU A CA 1
ATOM 1669 C C . LEU A 1 197 ? 1.643 6.642 20.277 1.00 94.88 197 LEU A C 1
ATOM 1671 O O . LEU A 1 197 ? 1.988 6.302 19.151 1.00 94.88 197 LEU A O 1
ATOM 1675 N N . ALA A 1 198 ? 0.529 7.341 20.508 1.00 92.44 198 ALA A N 1
ATOM 1676 C CA . ALA A 1 198 ? -0.459 7.657 19.475 1.00 92.44 198 ALA A CA 1
ATOM 1677 C C . ALA A 1 198 ? 0.001 8.734 18.471 1.00 92.44 198 ALA A C 1
ATOM 1679 O O . ALA A 1 198 ? -0.661 8.959 17.464 1.00 92.44 198 ALA A O 1
ATOM 1680 N N . ALA A 1 199 ? 1.134 9.397 18.719 1.00 88.81 199 ALA A N 1
ATOM 1681 C CA . ALA A 1 199 ? 1.760 10.268 17.729 1.00 88.81 199 ALA A CA 1
ATOM 1682 C C . ALA A 1 199 ? 2.373 9.449 16.580 1.00 88.81 199 ALA A C 1
ATOM 1684 O O . ALA A 1 199 ? 2.868 8.341 16.798 1.00 88.81 199 ALA A O 1
ATOM 1685 N N . THR A 1 200 ? 2.424 10.013 15.373 1.00 86.19 200 THR A N 1
ATOM 1686 C CA . THR A 1 200 ? 3.167 9.418 14.253 1.00 86.19 200 THR A CA 1
ATOM 1687 C C . THR A 1 200 ? 4.659 9.325 14.607 1.00 86.19 200 THR A C 1
ATOM 1689 O O . THR A 1 200 ? 5.217 10.278 15.164 1.00 86.19 200 THR A O 1
ATOM 1692 N N . PRO A 1 201 ? 5.319 8.181 14.370 1.00 92.50 201 PRO A N 1
ATOM 1693 C CA . PRO A 1 201 ? 6.751 8.061 14.593 1.00 92.50 201 PRO A CA 1
ATOM 1694 C C . PRO A 1 201 ? 7.573 8.908 13.615 1.00 92.50 201 PRO A C 1
ATOM 1696 O O . PRO A 1 201 ? 7.163 9.175 12.493 1.00 92.50 201 PRO A O 1
ATOM 1699 N N . GLU A 1 202 ? 8.783 9.277 14.038 1.00 94.19 202 GLU A N 1
ATOM 1700 C CA . GLU A 1 202 ? 9.778 9.852 13.132 1.00 94.19 202 GLU A CA 1
ATOM 1701 C C . GLU A 1 202 ? 10.460 8.752 12.297 1.00 94.19 202 GLU A C 1
ATOM 1703 O 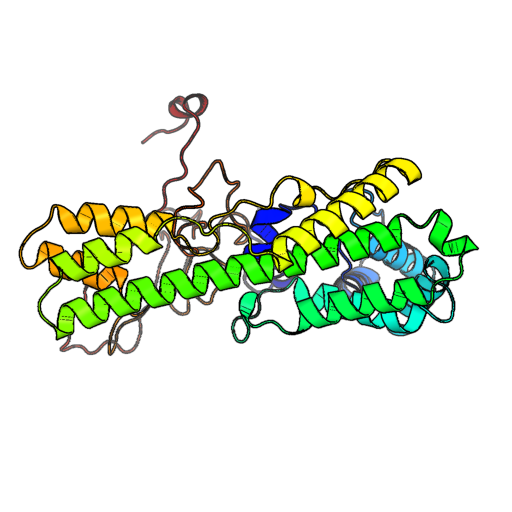O . GLU A 1 202 ? 10.743 7.672 12.839 1.00 94.19 202 GLU A O 1
ATOM 1708 N N . PRO A 1 203 ? 10.823 9.036 11.029 1.00 95.56 203 PRO A N 1
ATOM 1709 C CA . PRO A 1 203 ? 11.520 8.087 10.171 1.00 95.56 203 PRO A CA 1
ATOM 1710 C C . PRO A 1 203 ? 12.821 7.572 10.791 1.00 95.56 203 PRO A C 1
ATOM 1712 O O . PRO A 1 203 ? 13.642 8.347 11.305 1.00 95.56 203 PRO A O 1
ATOM 1715 N N . THR A 1 204 ? 13.029 6.260 10.686 1.00 97.62 204 THR A N 1
ATOM 1716 C CA . THR A 1 204 ? 14.284 5.598 11.067 1.00 97.62 204 THR A CA 1
ATOM 1717 C C . THR A 1 204 ? 15.434 5.986 10.134 1.00 97.62 204 THR A C 1
ATOM 1719 O O . THR A 1 204 ? 15.228 6.542 9.056 1.00 97.62 204 THR A O 1
ATOM 1722 N N . GLU A 1 205 ? 16.666 5.659 10.522 1.00 98.12 205 GLU A N 1
ATOM 1723 C CA . GLU A 1 205 ? 17.836 5.931 9.681 1.00 98.12 205 GLU A CA 1
ATOM 1724 C C . GLU A 1 205 ? 17.791 5.178 8.340 1.00 98.12 205 GLU A C 1
ATOM 1726 O O . GLU A 1 205 ? 18.120 5.748 7.304 1.00 98.12 205 GLU A O 1
ATOM 1731 N N . GLU A 1 206 ? 17.303 3.931 8.329 1.00 98.12 206 GLU A N 1
ATOM 1732 C CA . GLU A 1 206 ? 17.113 3.174 7.083 1.00 98.12 206 GLU A CA 1
ATOM 1733 C C . GLU A 1 206 ? 16.092 3.861 6.168 1.00 98.12 206 GLU A C 1
ATOM 1735 O O . GLU A 1 206 ? 16.329 4.005 4.970 1.00 98.12 206 GLU A O 1
ATOM 1740 N N . MET A 1 207 ? 14.984 4.350 6.729 1.00 98.25 207 MET A N 1
ATOM 1741 C CA . MET A 1 207 ? 13.963 5.077 5.970 1.00 98.25 207 MET A CA 1
ATOM 1742 C C . MET A 1 207 ? 14.504 6.379 5.370 1.00 98.25 207 MET A C 1
ATOM 1744 O O . MET A 1 207 ? 14.185 6.697 4.222 1.00 98.25 207 MET A O 1
ATOM 1748 N N . ARG A 1 208 ? 15.340 7.118 6.112 1.00 98.19 208 ARG A N 1
ATOM 1749 C CA . ARG A 1 208 ? 16.009 8.326 5.601 1.00 98.19 208 ARG A CA 1
ATOM 1750 C C . ARG A 1 208 ? 16.962 7.989 4.464 1.00 98.19 208 ARG A C 1
ATOM 1752 O O . ARG A 1 208 ? 16.873 8.621 3.418 1.00 98.19 208 ARG A O 1
ATOM 1759 N N . ALA A 1 209 ? 17.783 6.953 4.622 1.00 98.56 209 ALA A N 1
ATOM 1760 C CA . ALA A 1 209 ? 18.696 6.504 3.576 1.00 98.56 209 ALA A CA 1
ATOM 1761 C C . ALA A 1 209 ? 17.953 6.071 2.296 1.00 98.56 209 ALA A C 1
ATOM 1763 O O . ALA A 1 209 ? 18.381 6.405 1.192 1.00 98.56 209 ALA A O 1
ATOM 1764 N N . LEU A 1 210 ? 16.815 5.375 2.427 1.00 98.62 210 LEU A N 1
ATOM 1765 C CA . LEU A 1 210 ? 15.960 5.015 1.287 1.00 98.62 210 LEU A CA 1
ATOM 1766 C C . LEU A 1 210 ? 15.376 6.253 0.597 1.00 98.62 210 LEU A C 1
ATOM 1768 O O . LEU A 1 210 ? 15.368 6.324 -0.631 1.00 98.62 210 LEU A O 1
ATOM 1772 N N . HIS A 1 211 ? 14.914 7.236 1.372 1.00 98.06 211 HIS A N 1
ATOM 1773 C CA . HIS A 1 211 ? 14.379 8.483 0.829 1.00 98.06 211 HIS A CA 1
ATOM 1774 C C . HIS A 1 211 ? 15.463 9.315 0.125 1.00 98.06 211 HIS A C 1
ATOM 1776 O O . HIS A 1 211 ? 15.219 9.841 -0.955 1.00 98.06 211 HIS A O 1
ATOM 1782 N N . GLU A 1 212 ? 16.678 9.384 0.671 1.00 98.31 212 GLU A N 1
ATOM 1783 C CA . GLU A 1 212 ? 17.818 10.052 0.031 1.00 98.31 212 GLU A CA 1
ATOM 1784 C C . GLU A 1 212 ? 18.250 9.353 -1.269 1.00 98.31 212 GLU A C 1
ATOM 1786 O O . GLU A 1 212 ? 18.523 10.021 -2.270 1.00 98.31 212 GLU A O 1
ATOM 1791 N N . GLU A 1 213 ? 18.276 8.014 -1.286 1.00 98.50 213 GLU A N 1
ATOM 1792 C CA . GLU A 1 213 ? 18.537 7.224 -2.498 1.00 98.50 213 GLU A CA 1
ATOM 1793 C C . GLU A 1 213 ? 17.485 7.516 -3.577 1.00 98.50 213 GLU A C 1
ATOM 1795 O O . GLU A 1 213 ? 17.848 7.783 -4.727 1.00 98.50 213 GLU A O 1
ATOM 1800 N N . ALA A 1 214 ? 16.205 7.532 -3.195 1.00 98.06 214 ALA A N 1
ATOM 1801 C CA . ALA A 1 214 ? 15.094 7.857 -4.080 1.00 98.06 214 ALA A CA 1
ATOM 1802 C C . ALA A 1 214 ? 15.178 9.302 -4.596 1.00 98.06 214 ALA A C 1
ATOM 1804 O O . ALA A 1 214 ? 15.041 9.529 -5.794 1.00 98.06 214 ALA A O 1
ATOM 1805 N N . LEU A 1 215 ? 15.458 10.280 -3.732 1.00 98.00 215 LEU A N 1
ATOM 1806 C CA . LEU A 1 215 ? 15.557 11.688 -4.118 1.00 98.00 215 LEU A CA 1
ATOM 1807 C C . LEU A 1 215 ? 16.684 11.912 -5.129 1.00 98.00 215 LEU A C 1
ATOM 1809 O O . LEU A 1 215 ? 16.473 12.557 -6.154 1.00 98.00 215 LEU A O 1
ATOM 1813 N N . ARG A 1 216 ? 17.868 11.338 -4.879 1.00 98.25 216 ARG A N 1
ATOM 1814 C CA . ARG A 1 216 ? 19.005 11.438 -5.804 1.00 98.25 216 ARG A CA 1
ATOM 1815 C C . ARG A 1 216 ? 18.656 10.863 -7.176 1.00 98.25 216 ARG A C 1
ATOM 1817 O O . ARG A 1 216 ? 18.882 11.520 -8.186 1.00 98.25 216 ARG A O 1
ATOM 1824 N N . LEU A 1 217 ? 18.113 9.646 -7.219 1.00 97.88 217 LEU A N 1
ATOM 1825 C CA . LEU A 1 217 ? 17.767 8.982 -8.480 1.00 97.88 217 LEU A CA 1
ATOM 1826 C C . LEU A 1 217 ? 16.588 9.658 -9.194 1.00 97.88 217 LEU A C 1
ATOM 1828 O O . LEU A 1 217 ? 16.560 9.682 -10.423 1.00 97.88 217 LEU A O 1
ATOM 1832 N N . GLY A 1 218 ? 15.656 10.237 -8.436 1.00 96.69 218 GLY A N 1
ATOM 1833 C CA . GLY A 1 218 ? 14.563 11.048 -8.956 1.00 96.69 218 GLY A CA 1
ATOM 1834 C C . GLY A 1 218 ? 15.065 12.318 -9.635 1.00 96.69 218 GLY A C 1
ATOM 1835 O O . GLY A 1 218 ? 14.630 12.621 -10.741 1.00 96.69 218 GLY A O 1
ATOM 1836 N N . GLU A 1 219 ? 16.025 13.031 -9.044 1.00 98.00 219 GLU A N 1
ATOM 1837 C CA . GLU A 1 219 ? 16.623 14.201 -9.701 1.00 98.00 219 GLU A CA 1
ATOM 1838 C C . GLU A 1 219 ? 17.480 13.814 -10.918 1.00 98.00 219 GLU A C 1
ATOM 1840 O O . GLU A 1 219 ? 17.429 14.499 -11.935 1.00 98.00 219 GLU A O 1
ATOM 1845 N N . GLU A 1 220 ? 18.170 12.669 -10.904 1.00 97.75 220 GLU A N 1
ATOM 1846 C CA . GLU A 1 220 ? 18.828 12.164 -12.121 1.00 97.75 220 GLU A CA 1
ATOM 1847 C C . GLU A 1 220 ? 17.815 11.846 -13.243 1.00 97.75 220 GLU A C 1
ATOM 1849 O O . GLU A 1 220 ? 18.058 12.152 -14.410 1.00 97.75 220 GLU A O 1
ATOM 1854 N N . SER A 1 221 ? 16.666 11.244 -12.913 1.00 96.19 221 SER A N 1
ATOM 1855 C CA . SER A 1 221 ? 15.565 10.990 -13.861 1.00 96.19 221 SER A CA 1
ATOM 1856 C C . SER A 1 221 ? 14.987 12.302 -14.416 1.00 96.19 221 SER A C 1
ATOM 1858 O O . SER A 1 221 ? 14.758 12.439 -15.624 1.00 96.19 221 SER A O 1
ATOM 1860 N N . ASN A 1 222 ? 14.851 13.310 -13.551 1.00 96.19 222 ASN A N 1
ATOM 1861 C CA . ASN A 1 222 ? 14.411 14.658 -13.897 1.00 96.19 222 ASN A CA 1
ATOM 1862 C C . ASN A 1 222 ? 15.374 15.345 -14.875 1.00 96.19 222 ASN A C 1
ATOM 1864 O O . ASN A 1 222 ? 14.939 15.959 -15.845 1.00 96.19 222 ASN A O 1
ATOM 1868 N N . GLU A 1 223 ? 16.682 15.210 -14.671 1.00 97.81 223 GLU A N 1
ATOM 1869 C CA . GLU A 1 223 ? 17.689 15.761 -15.583 1.00 97.81 223 GLU A CA 1
ATOM 1870 C C . GLU A 1 223 ? 17.692 15.060 -16.951 1.00 97.81 223 GLU A C 1
ATOM 1872 O O . GLU A 1 223 ? 17.894 15.713 -17.976 1.00 97.81 223 GLU A O 1
ATOM 1877 N N . ILE A 1 224 ? 17.454 13.745 -16.983 1.00 96.50 224 ILE A N 1
ATOM 1878 C CA . ILE A 1 224 ? 17.477 12.941 -18.215 1.00 96.50 224 ILE A CA 1
ATOM 1879 C C . ILE A 1 224 ? 16.208 13.137 -19.057 1.00 96.50 224 ILE A C 1
ATOM 1881 O O . ILE A 1 224 ? 16.305 13.294 -20.276 1.00 96.50 224 ILE A O 1
ATOM 1885 N N . LEU A 1 225 ? 15.023 13.079 -18.437 1.00 94.31 225 LEU A N 1
ATOM 1886 C CA . LEU A 1 225 ? 13.731 13.076 -19.143 1.00 94.31 225 LEU A CA 1
ATOM 1887 C C . LEU A 1 225 ? 12.725 14.112 -18.609 1.00 94.31 225 LEU A C 1
ATOM 1889 O O . LEU A 1 225 ? 11.723 14.385 -19.265 1.00 94.31 225 LEU A O 1
ATOM 1893 N N . GLY A 1 226 ? 12.963 14.710 -17.442 1.00 93.00 226 GLY A N 1
ATOM 1894 C CA . GLY A 1 226 ? 11.985 15.583 -16.784 1.00 93.00 226 GLY A CA 1
ATOM 1895 C C . GLY A 1 226 ? 10.910 14.817 -16.012 1.00 93.00 226 GLY A C 1
ATOM 1896 O O . GLY A 1 226 ? 9.797 15.316 -15.853 1.00 93.00 226 GLY A O 1
ATOM 1897 N N . VAL A 1 227 ? 11.217 13.596 -15.562 1.00 89.88 227 VAL A N 1
ATOM 1898 C CA . VAL A 1 227 ? 10.299 12.748 -14.790 1.00 89.88 227 VAL A CA 1
ATOM 1899 C C . VAL A 1 227 ? 10.773 12.647 -13.345 1.00 89.88 227 VAL A C 1
ATOM 1901 O O . VAL A 1 227 ? 11.957 12.461 -13.083 1.00 89.88 227 VAL A O 1
ATOM 1904 N N . ARG A 1 228 ? 9.829 12.768 -12.408 1.00 88.44 228 ARG A N 1
ATOM 1905 C CA . ARG A 1 228 ? 10.019 12.451 -10.991 1.00 88.44 228 ARG A CA 1
ATOM 1906 C C . ARG A 1 228 ? 8.814 11.680 -10.497 1.00 88.44 228 ARG A C 1
ATOM 1908 O O . ARG A 1 228 ? 7.682 12.063 -10.783 1.00 88.44 228 ARG A O 1
ATOM 1915 N N . ASN A 1 229 ? 9.067 10.640 -9.719 1.00 89.38 229 ASN A N 1
ATOM 1916 C CA . ASN A 1 229 ? 8.009 9.900 -9.058 1.00 89.38 229 ASN A CA 1
ATOM 1917 C C . ASN A 1 229 ? 7.330 10.775 -7.987 1.00 89.38 229 ASN A C 1
ATOM 1919 O O . ASN A 1 229 ? 8.000 11.281 -7.086 1.00 89.38 229 ASN A O 1
ATOM 1923 N N . GLU A 1 230 ? 6.009 10.943 -8.071 1.00 86.06 230 GLU A N 1
ATOM 1924 C CA . GLU A 1 230 ? 5.241 11.806 -7.159 1.00 86.06 230 GLU A CA 1
ATOM 1925 C C . GLU A 1 230 ? 5.327 11.357 -5.695 1.00 86.06 230 GLU A C 1
ATOM 1927 O O . GLU A 1 230 ? 5.315 12.199 -4.794 1.00 86.06 230 GLU A O 1
ATOM 1932 N N . GLY A 1 231 ? 5.528 10.055 -5.455 1.00 89.62 231 GLY A N 1
ATOM 1933 C CA . GLY A 1 231 ? 5.683 9.502 -4.110 1.00 89.62 231 GLY A CA 1
ATOM 1934 C C . GLY A 1 231 ? 6.852 10.111 -3.330 1.00 89.62 231 GLY A C 1
ATOM 1935 O O . GLY A 1 231 ? 6.810 10.127 -2.106 1.00 89.62 231 GLY A O 1
ATOM 1936 N N . LEU A 1 232 ? 7.853 10.699 -4.003 1.00 91.81 232 LEU A N 1
ATOM 1937 C CA . LEU A 1 232 ? 8.946 11.442 -3.353 1.00 91.81 232 LEU A CA 1
ATOM 1938 C C . LEU A 1 232 ? 8.448 12.582 -2.456 1.00 91.81 232 LEU A C 1
ATOM 1940 O O . LEU A 1 232 ? 9.110 12.949 -1.488 1.00 91.81 232 LEU A O 1
ATOM 1944 N N . PHE A 1 233 ? 7.297 13.165 -2.784 1.00 90.62 233 PHE A N 1
ATOM 1945 C CA . PHE A 1 233 ? 6.773 14.354 -2.116 1.00 90.62 233 PHE A CA 1
ATOM 1946 C C . PHE A 1 233 ? 5.580 14.049 -1.204 1.00 90.62 233 PHE A C 1
ATOM 1948 O O . PHE A 1 233 ? 5.035 14.970 -0.595 1.00 90.62 233 PHE A O 1
ATOM 1955 N N . ASN A 1 234 ? 5.195 12.775 -1.087 1.00 90.75 234 ASN A N 1
ATOM 1956 C CA . ASN A 1 234 ? 3.962 12.343 -0.437 1.00 90.75 234 ASN A CA 1
ATOM 1957 C C . ASN A 1 234 ? 4.180 11.090 0.435 1.00 90.75 234 ASN A C 1
ATOM 1959 O O . ASN A 1 234 ? 3.519 10.083 0.255 1.00 90.75 234 ASN A O 1
ATOM 1963 N N . LEU A 1 235 ? 5.159 11.116 1.351 1.00 91.88 235 LEU A N 1
ATOM 1964 C CA . LEU A 1 235 ? 5.471 9.967 2.228 1.00 91.88 235 LEU A CA 1
ATOM 1965 C C . LEU A 1 235 ? 4.855 10.047 3.627 1.00 91.88 235 LEU A C 1
ATOM 1967 O O . LEU A 1 235 ? 4.947 9.094 4.394 1.00 91.88 235 LEU A O 1
ATOM 1971 N N . LYS A 1 236 ? 4.272 11.187 4.001 1.00 91.88 236 LYS A N 1
ATOM 1972 C CA . LYS A 1 236 ? 3.786 11.416 5.366 1.00 91.88 236 LYS A CA 1
ATOM 1973 C C . LYS A 1 236 ? 2.314 11.049 5.475 1.00 91.88 236 LYS A C 1
ATOM 1975 O O . LYS A 1 236 ? 1.467 11.890 5.192 1.00 91.88 236 LYS A O 1
ATOM 1980 N N . HIS A 1 237 ? 2.043 9.844 5.962 1.00 91.75 237 HIS A N 1
ATOM 1981 C CA . HIS A 1 237 ? 0.686 9.331 6.122 1.00 91.75 237 HIS A CA 1
ATOM 1982 C C . HIS A 1 237 ? 0.481 8.651 7.473 1.00 91.75 237 HIS A C 1
ATOM 1984 O O . HIS A 1 237 ? 1.406 8.083 8.055 1.00 91.75 237 HIS A O 1
ATOM 1990 N N . ASP A 1 238 ? -0.759 8.684 7.957 1.00 93.38 238 ASP A N 1
ATOM 1991 C CA . ASP A 1 238 ? -1.215 7.814 9.041 1.00 93.38 238 ASP A CA 1
ATOM 1992 C C . ASP A 1 238 ? -1.823 6.554 8.418 1.00 93.38 238 ASP A C 1
ATOM 1994 O O . ASP A 1 238 ? -2.990 6.554 8.024 1.00 93.38 238 ASP A O 1
ATOM 1998 N N . TYR A 1 239 ? -1.035 5.491 8.264 1.00 92.44 239 TYR A N 1
ATOM 1999 C CA . TYR A 1 239 ? -1.469 4.284 7.559 1.00 92.44 239 TYR A CA 1
ATOM 2000 C C . TYR A 1 239 ? -2.493 3.493 8.375 1.00 92.44 239 TYR A C 1
ATOM 2002 O O . TYR A 1 239 ? -3.531 3.088 7.847 1.00 92.44 239 TYR A O 1
ATOM 2010 N N . VAL A 1 240 ? -2.244 3.343 9.677 1.00 93.06 240 VAL A N 1
ATOM 2011 C CA . VAL A 1 240 ? -3.017 2.462 10.571 1.00 93.06 240 VAL A CA 1
ATOM 2012 C C . VAL A 1 240 ? -4.092 3.192 11.386 1.00 93.06 240 VAL A C 1
ATOM 2014 O O . VAL A 1 240 ? -4.908 2.561 12.055 1.00 93.06 240 VAL A O 1
ATOM 2017 N N . GLY A 1 241 ? -4.132 4.523 11.321 1.00 93.31 241 GLY A N 1
ATOM 2018 C CA . GLY A 1 241 ? -5.106 5.348 12.030 1.00 93.31 241 GLY A CA 1
ATOM 2019 C C . GLY A 1 241 ? -4.703 5.683 13.465 1.00 93.31 241 GLY A C 1
ATOM 2020 O O . GLY A 1 241 ? -5.577 5.764 14.328 1.00 93.31 241 GLY A O 1
ATOM 2021 N N . LEU A 1 242 ? -3.416 5.891 13.756 1.00 95.81 242 LEU A N 1
ATOM 2022 C CA . LEU A 1 242 ? -2.923 6.302 15.080 1.00 95.81 242 LEU A CA 1
ATOM 2023 C C . LEU A 1 242 ? -3.640 7.550 15.616 1.00 95.81 242 LEU A C 1
ATOM 2025 O O . LEU A 1 242 ? -3.947 7.628 16.809 1.00 95.81 242 LEU A O 1
ATOM 2029 N N . GLY A 1 243 ? -4.012 8.491 14.749 1.00 95.31 243 GLY A N 1
ATOM 2030 C CA . GLY A 1 243 ? -4.801 9.646 15.158 1.00 95.31 243 GLY A CA 1
ATOM 2031 C C . GLY A 1 243 ? -6.220 9.282 15.618 1.00 95.31 243 GLY A C 1
ATOM 2032 O O . GLY A 1 243 ? -6.798 10.006 16.434 1.00 95.31 243 GLY A O 1
ATOM 2033 N N . TRP A 1 244 ? -6.804 8.168 15.161 1.00 94.81 244 TRP A N 1
ATOM 2034 C CA . TRP A 1 244 ? -8.079 7.659 15.685 1.00 94.81 244 TRP A CA 1
ATOM 2035 C C . TRP A 1 244 ? -7.881 7.170 17.115 1.00 94.81 244 TRP A C 1
ATOM 2037 O O . TRP A 1 244 ? -8.655 7.562 17.993 1.00 94.81 244 TRP A O 1
ATOM 2047 N N . TYR A 1 245 ? -6.811 6.408 17.366 1.00 96.69 245 TYR A N 1
ATOM 2048 C CA . TYR A 1 245 ? -6.443 5.961 18.710 1.00 96.69 245 TYR A CA 1
ATOM 2049 C C . TYR A 1 245 ? -6.234 7.157 19.640 1.00 96.69 245 TYR A C 1
ATOM 2051 O O . TYR A 1 245 ? -6.801 7.184 20.731 1.00 96.69 245 TYR A O 1
ATOM 2059 N N . GLU A 1 246 ? -5.519 8.194 19.196 1.00 97.31 246 GLU A N 1
ATOM 2060 C CA . GLU A 1 246 ? -5.334 9.424 19.971 1.00 97.31 246 GLU A CA 1
ATOM 2061 C C . GLU A 1 246 ? -6.678 10.067 20.356 1.00 97.31 246 GLU A C 1
ATOM 2063 O O . GLU A 1 246 ? -6.905 10.391 21.527 1.00 97.31 246 GLU A O 1
ATOM 2068 N N . ARG A 1 247 ? -7.599 10.221 19.392 1.00 95.94 247 ARG A N 1
ATOM 2069 C CA . ARG A 1 247 ? -8.931 10.803 19.637 1.00 95.94 247 ARG A CA 1
ATOM 2070 C C . ARG A 1 247 ? -9.758 9.959 20.605 1.00 95.94 247 ARG A C 1
ATOM 2072 O O . ARG A 1 247 ? -10.366 10.524 21.516 1.00 95.94 247 ARG A O 1
ATOM 2079 N N . GLN A 1 248 ? -9.780 8.635 20.439 1.00 96.00 248 GLN A N 1
ATOM 2080 C CA . GLN A 1 248 ? -10.533 7.752 21.336 1.00 96.00 248 GLN A CA 1
ATOM 2081 C C . GLN A 1 248 ? -9.951 7.739 22.749 1.00 96.00 248 GLN A C 1
ATOM 2083 O O . GLN A 1 248 ? -10.709 7.795 23.715 1.00 96.00 248 GLN A O 1
ATOM 2088 N N . LEU A 1 249 ? -8.625 7.730 22.888 1.00 97.69 249 LEU A N 1
ATOM 2089 C CA . LEU A 1 249 ? -7.955 7.763 24.188 1.00 97.69 249 LEU A CA 1
ATOM 2090 C C . LEU A 1 249 ? -8.206 9.083 24.928 1.00 97.69 249 LEU A C 1
ATOM 2092 O O . LEU A 1 249 ? -8.516 9.056 26.119 1.00 97.69 249 LEU A O 1
ATOM 2096 N N . LYS A 1 250 ? -8.141 10.231 24.235 1.00 97.56 250 LYS A N 1
ATOM 2097 C CA . LYS A 1 250 ? -8.493 11.541 24.817 1.00 97.56 250 LYS A CA 1
ATOM 2098 C C . LYS A 1 250 ? -9.950 11.581 25.266 1.00 97.56 250 LYS A C 1
ATOM 2100 O O . LYS A 1 250 ? -10.226 11.977 26.391 1.00 97.56 250 LYS A O 1
ATOM 2105 N N . LYS A 1 251 ? -10.874 11.093 24.433 1.00 96.75 251 LYS A N 1
ATOM 2106 C CA . LYS A 1 251 ? -12.291 10.984 24.805 1.00 96.75 251 LYS A CA 1
ATOM 2107 C C . LYS A 1 251 ? -12.479 10.085 26.030 1.00 96.75 251 LYS A C 1
ATOM 2109 O O . LYS A 1 251 ? -13.184 10.458 26.958 1.00 96.75 251 LYS A O 1
ATOM 2114 N N . ALA A 1 252 ? -11.833 8.921 26.062 1.00 97.12 252 ALA A N 1
ATOM 2115 C CA . ALA A 1 252 ? -11.921 7.989 27.184 1.00 97.12 252 ALA A CA 1
ATOM 2116 C C . ALA A 1 252 ? -11.350 8.565 28.490 1.00 97.12 252 ALA A C 1
ATOM 2118 O O . ALA A 1 252 ? -11.816 8.194 29.567 1.00 97.12 252 ALA A O 1
ATOM 2119 N N . GLN A 1 253 ? -10.381 9.484 28.411 1.00 96.75 253 GLN A N 1
ATOM 2120 C CA . GLN A 1 253 ? -9.822 10.180 29.572 1.00 96.75 253 GLN A CA 1
ATOM 2121 C C . GLN A 1 253 ? -10.865 11.030 30.314 1.00 96.75 253 GLN A C 1
ATOM 2123 O O . GLN A 1 253 ? -10.772 11.161 31.532 1.00 96.75 253 GLN A O 1
ATOM 2128 N N . GLU A 1 254 ? -11.856 11.565 29.599 1.00 96.88 254 GLU A N 1
ATOM 2129 C CA . GLU A 1 254 ? -12.917 12.431 30.138 1.00 96.88 254 GLU A CA 1
ATOM 2130 C C . GLU A 1 254 ? -14.139 11.653 30.658 1.00 96.88 254 GLU A C 1
ATOM 2132 O O . GLU A 1 254 ? -15.006 12.221 31.321 1.00 96.88 254 GLU A O 1
ATOM 2137 N N . LEU A 1 255 ? -14.233 10.357 30.345 1.00 97.19 255 LEU A N 1
ATOM 2138 C CA . LEU A 1 255 ? -15.334 9.492 30.773 1.00 97.19 255 LEU A CA 1
ATOM 2139 C C . LEU A 1 255 ? -15.077 8.914 32.166 1.00 97.19 255 LEU A C 1
ATOM 2141 O O . LEU A 1 255 ? -13.956 8.917 32.657 1.00 97.19 255 LEU A O 1
ATOM 2145 N N . GLU A 1 256 ? -16.101 8.341 32.794 1.00 94.88 256 GLU A N 1
ATOM 2146 C CA . GLU A 1 256 ? -15.962 7.593 34.048 1.00 94.88 256 GLU A CA 1
ATOM 2147 C C . GLU A 1 256 ? -16.821 6.325 34.034 1.00 94.88 256 GLU A C 1
ATOM 2149 O O . GLU A 1 256 ? -17.714 6.171 33.197 1.00 94.88 256 GLU A O 1
ATOM 2154 N N . GLY A 1 257 ? -16.534 5.401 34.955 1.00 94.38 257 GLY A N 1
ATOM 2155 C CA . GLY A 1 257 ? -17.301 4.164 35.129 1.00 94.38 257 GLY A CA 1
ATOM 2156 C C . GLY A 1 257 ? -17.366 3.307 33.861 1.00 94.38 257 GLY A C 1
ATOM 2157 O O . GLY A 1 257 ? -16.368 3.141 33.156 1.00 94.38 257 GLY A O 1
ATOM 2158 N N . ASP A 1 258 ? -18.549 2.767 33.573 1.00 93.94 258 ASP A N 1
ATOM 2159 C CA . ASP A 1 258 ? -18.763 1.835 32.460 1.00 93.94 258 ASP A CA 1
ATOM 2160 C C . ASP A 1 258 ? -18.543 2.485 31.090 1.00 93.94 258 ASP A C 1
ATOM 2162 O O . ASP A 1 258 ? -17.957 1.861 30.211 1.00 93.94 258 ASP A O 1
ATOM 2166 N N . ALA A 1 259 ? -18.866 3.773 30.932 1.00 95.00 259 ALA A N 1
ATOM 2167 C CA . ALA A 1 259 ? -18.634 4.494 29.679 1.00 95.00 259 ALA A CA 1
ATOM 2168 C C . ALA A 1 259 ? -17.137 4.567 29.314 1.00 95.00 259 ALA A C 1
ATOM 2170 O O . ALA A 1 259 ? -16.769 4.416 28.147 1.00 95.00 259 ALA A O 1
ATOM 2171 N N . LYS A 1 260 ? -16.253 4.750 30.309 1.00 96.69 260 LYS A N 1
ATOM 2172 C CA . LYS A 1 260 ? -14.793 4.683 30.101 1.00 96.69 260 LYS A CA 1
ATOM 2173 C C . LYS A 1 260 ? -14.371 3.274 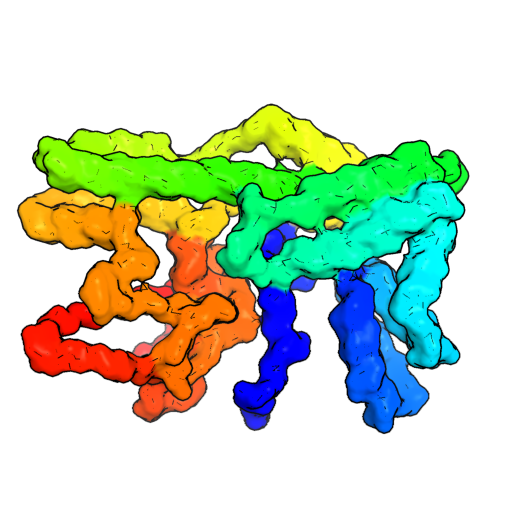29.686 1.00 96.69 260 LYS A C 1
ATOM 2175 O O . LYS A 1 260 ? -13.556 3.124 28.778 1.00 96.69 260 LYS A O 1
ATOM 2180 N N . ARG A 1 261 ? -14.928 2.246 30.334 1.00 94.88 261 ARG A N 1
ATOM 2181 C CA . ARG A 1 261 ? -14.618 0.841 30.029 1.00 94.88 261 ARG A CA 1
ATOM 2182 C C . ARG A 1 261 ? -15.039 0.475 28.610 1.00 94.88 261 ARG A C 1
ATOM 2184 O O . ARG A 1 261 ? -14.225 -0.087 27.892 1.00 94.88 261 ARG A O 1
ATOM 2191 N N . GLU A 1 262 ? -16.241 0.839 28.177 1.00 91.62 262 GLU A N 1
ATOM 2192 C CA . GLU A 1 262 ? -16.713 0.578 26.810 1.00 91.62 262 GLU A CA 1
ATOM 2193 C C . GLU A 1 262 ? -15.851 1.280 25.755 1.00 91.62 262 GLU A C 1
ATOM 2195 O O . GLU A 1 262 ? -15.457 0.664 24.763 1.00 91.62 262 GLU A O 1
ATOM 2200 N N . ALA A 1 263 ? -15.503 2.552 25.981 1.00 94.00 263 ALA A N 1
ATOM 2201 C CA . ALA A 1 263 ? -14.657 3.307 25.060 1.00 94.00 263 ALA A CA 1
ATOM 2202 C C . ALA A 1 263 ? -13.262 2.675 24.908 1.00 94.00 263 ALA A C 1
ATOM 2204 O O . ALA A 1 263 ? -12.759 2.542 23.794 1.00 94.00 263 ALA A O 1
ATOM 2205 N N . LEU A 1 264 ? -12.646 2.247 26.013 1.00 96.50 264 LEU A N 1
ATOM 2206 C CA . LEU A 1 264 ? -11.339 1.585 25.987 1.00 96.50 264 LEU A CA 1
ATOM 2207 C C . LEU A 1 264 ? -11.400 0.157 25.457 1.00 96.50 264 LEU A C 1
ATOM 2209 O O . LEU A 1 264 ? -10.441 -0.302 24.839 1.00 96.50 264 LEU A O 1
ATOM 2213 N N . TRP A 1 265 ? -12.518 -0.535 25.660 1.00 93.38 265 TRP A N 1
ATOM 2214 C CA . TRP A 1 265 ? -12.724 -1.850 25.073 1.00 93.38 265 TRP A CA 1
ATOM 2215 C C . TRP A 1 265 ? -12.706 -1.751 23.546 1.00 93.38 265 TRP A C 1
ATOM 2217 O O . TRP A 1 265 ? -11.977 -2.498 22.905 1.00 93.38 265 TRP A O 1
ATOM 2227 N N . LEU A 1 266 ? -13.390 -0.754 22.968 1.00 91.44 266 LEU A N 1
ATOM 2228 C CA . LEU A 1 266 ? -13.342 -0.479 21.526 1.00 91.44 266 LEU A CA 1
ATOM 2229 C C . LEU A 1 266 ? -11.922 -0.156 21.033 1.00 91.44 266 LEU A C 1
ATOM 2231 O O . LEU A 1 266 ? -11.551 -0.575 19.943 1.00 91.44 266 LEU A O 1
ATOM 2235 N N . VAL A 1 267 ? -11.120 0.564 21.821 1.00 94.81 267 VAL A N 1
ATOM 2236 C CA . VAL A 1 267 ? -9.716 0.834 21.470 1.00 94.81 267 VAL A CA 1
ATOM 2237 C C . VAL A 1 267 ? -8.899 -0.456 21.405 1.00 94.81 267 VAL A C 1
ATOM 2239 O O . VAL A 1 267 ? -8.098 -0.614 20.493 1.00 94.81 267 VAL A O 1
ATOM 2242 N N . ALA A 1 268 ? -9.088 -1.375 22.351 1.00 94.94 268 ALA A N 1
ATOM 2243 C CA . ALA A 1 268 ? -8.344 -2.630 22.386 1.00 94.94 268 ALA A CA 1
ATOM 2244 C C . ALA A 1 268 ? -8.861 -3.676 21.379 1.00 94.94 268 ALA A C 1
ATOM 2246 O O . ALA A 1 268 ? -8.071 -4.462 20.868 1.00 94.94 268 ALA A O 1
ATOM 2247 N N . HIS A 1 269 ? -10.162 -3.700 21.095 1.00 91.00 269 HIS A N 1
ATOM 2248 C CA . HIS A 1 269 ? -10.841 -4.787 20.379 1.00 91.00 269 HIS A CA 1
ATOM 2249 C C . HIS A 1 269 ? -11.600 -4.276 19.146 1.00 91.00 269 HIS A C 1
ATOM 2251 O O . HIS A 1 269 ? -12.713 -4.704 18.871 1.00 91.00 269 HIS A O 1
ATOM 2257 N N . TYR A 1 270 ? -11.029 -3.330 18.391 1.00 88.75 270 TYR A N 1
ATOM 2258 C CA . TYR A 1 270 ? -11.759 -2.652 17.310 1.00 88.75 270 TYR A CA 1
ATOM 2259 C C . TYR A 1 270 ? -12.336 -3.608 16.249 1.00 88.75 270 TYR A C 1
ATOM 2261 O O . TYR A 1 270 ? -13.505 -3.487 15.889 1.00 88.75 270 TYR A O 1
ATOM 2269 N N . ALA A 1 271 ? -11.524 -4.555 15.770 1.00 85.81 271 ALA A N 1
ATOM 2270 C CA . ALA A 1 271 ? -11.934 -5.567 14.790 1.00 85.81 271 ALA A CA 1
ATOM 2271 C C . ALA A 1 271 ? -12.348 -6.905 15.435 1.00 85.81 271 ALA A C 1
ATOM 2273 O O . ALA A 1 271 ? -12.710 -7.848 14.736 1.00 85.81 271 ALA A O 1
ATOM 2274 N N . ASP A 1 272 ? -12.269 -7.000 16.762 1.00 88.00 272 ASP A N 1
ATOM 2275 C CA . ASP A 1 272 ? -12.624 -8.191 17.526 1.00 88.00 272 ASP A CA 1
ATOM 2276 C C . ASP A 1 272 ? -14.043 -8.013 18.065 1.00 88.00 272 ASP A C 1
ATOM 2278 O O . ASP A 1 272 ? -14.279 -7.279 19.020 1.00 88.00 272 ASP A O 1
ATOM 2282 N N . ALA A 1 273 ? -15.008 -8.670 17.424 1.00 83.88 273 ALA A N 1
ATOM 2283 C CA . ALA A 1 273 ? -16.410 -8.606 17.825 1.00 83.88 273 ALA A CA 1
ATOM 2284 C C . ALA A 1 273 ? -16.732 -9.454 19.074 1.00 83.88 273 ALA A C 1
ATOM 2286 O O . ALA A 1 273 ? -17.885 -9.477 19.507 1.00 83.88 273 ALA A O 1
ATOM 2287 N N . GLY A 1 274 ? -15.739 -10.132 19.663 1.00 83.69 274 GLY A N 1
ATOM 2288 C CA . GLY A 1 274 ? -15.919 -11.061 20.772 1.00 83.69 274 GLY A CA 1
ATOM 2289 C C . GLY A 1 274 ? -16.443 -12.434 20.339 1.00 83.69 274 GLY A C 1
ATOM 2290 O O . GLY A 1 274 ? -16.717 -12.701 19.168 1.00 83.69 274 GLY A O 1
ATOM 2291 N N . GLU A 1 275 ? -16.572 -13.340 21.310 1.00 86.44 275 GLU A N 1
ATOM 2292 C CA . GLU A 1 275 ? -17.070 -14.698 21.075 1.00 86.44 275 GLU A CA 1
ATOM 2293 C C . GLU A 1 275 ? -18.501 -14.676 20.513 1.00 86.44 275 GLU A C 1
ATOM 2295 O O . GLU A 1 275 ? -19.396 -14.057 21.083 1.00 86.44 275 GLU A O 1
ATOM 2300 N N . GLY A 1 276 ? -18.711 -15.339 19.370 1.00 86.62 276 GLY A N 1
ATOM 2301 C CA . GLY A 1 276 ? -20.003 -15.359 18.671 1.00 86.62 276 GLY A CA 1
ATOM 2302 C C . GLY A 1 276 ? -20.371 -14.053 17.950 1.00 86.62 276 GLY A C 1
ATOM 2303 O O . GLY A 1 276 ? -21.462 -13.970 17.381 1.00 86.62 276 GLY A O 1
ATOM 2304 N N . GLY A 1 277 ? -19.488 -13.049 17.968 1.00 88.25 277 GLY A N 1
ATOM 2305 C CA . GLY A 1 277 ? -19.647 -11.783 17.261 1.00 88.25 277 GLY A CA 1
ATOM 2306 C C . GLY A 1 277 ? -19.131 -11.822 15.821 1.00 88.25 277 GLY A C 1
ATOM 2307 O O . GLY A 1 277 ? -18.381 -12.712 15.421 1.00 88.25 277 GLY A O 1
ATOM 2308 N N . TYR A 1 278 ? -19.520 -10.811 15.042 1.00 89.88 278 TYR A N 1
ATOM 2309 C CA . TYR A 1 278 ? -19.133 -10.648 13.642 1.00 89.88 278 TYR A CA 1
ATOM 2310 C C . TYR A 1 278 ? -18.576 -9.241 13.403 1.00 89.88 278 TYR A C 1
ATOM 2312 O O . TYR A 1 278 ? -19.096 -8.266 13.945 1.00 89.88 278 TYR A O 1
ATOM 2320 N N . TYR A 1 279 ? -17.535 -9.142 12.576 1.00 88.94 279 TYR A N 1
ATOM 2321 C CA . TYR A 1 279 ? -16.965 -7.877 12.114 1.00 88.94 279 TYR A CA 1
ATOM 2322 C C . TYR A 1 279 ? -16.961 -7.845 10.583 1.00 88.94 279 TYR A C 1
ATOM 2324 O O . TYR A 1 279 ? -16.470 -8.771 9.938 1.00 88.94 279 TYR A O 1
ATOM 2332 N N . ASP A 1 280 ? -17.502 -6.769 10.016 1.00 88.12 280 ASP A N 1
ATOM 2333 C CA . ASP A 1 280 ? -17.684 -6.572 8.580 1.00 88.12 280 ASP A CA 1
ATOM 2334 C C . ASP A 1 280 ? -17.036 -5.249 8.147 1.00 88.12 280 ASP A C 1
ATOM 2336 O O . ASP A 1 280 ? -17.531 -4.164 8.462 1.00 88.12 280 ASP A O 1
ATOM 2340 N N . ASN A 1 281 ? -15.928 -5.326 7.402 1.00 85.19 281 ASN A N 1
ATOM 2341 C CA . ASN A 1 281 ? -15.299 -4.157 6.784 1.00 85.19 281 ASN A CA 1
ATOM 2342 C C . ASN A 1 281 ? -15.872 -3.928 5.378 1.00 85.19 281 ASN A C 1
ATOM 2344 O O . ASN A 1 281 ? -15.267 -4.298 4.381 1.00 85.19 281 ASN A O 1
ATOM 2348 N N . CYS A 1 282 ? -17.058 -3.329 5.299 1.00 78.50 282 CYS A N 1
ATOM 2349 C CA . CYS A 1 282 ? -17.762 -3.104 4.030 1.00 78.50 282 CYS A CA 1
ATOM 2350 C C . CYS A 1 282 ? -17.217 -1.928 3.193 1.00 78.50 282 CYS A C 1
ATOM 2352 O O . CYS A 1 282 ? -17.682 -1.702 2.076 1.00 78.50 282 CYS A O 1
ATOM 2354 N N . GLY A 1 283 ? -16.275 -1.146 3.733 1.00 69.25 283 GLY A N 1
ATOM 2355 C CA . GLY A 1 283 ? -15.737 0.034 3.060 1.00 69.25 283 GLY A CA 1
ATOM 2356 C C . GLY A 1 283 ? -14.665 -0.281 2.019 1.00 69.25 283 GLY A C 1
ATOM 2357 O O . GLY A 1 283 ? -14.566 0.419 1.014 1.00 69.25 283 GLY A O 1
ATOM 2358 N N . THR A 1 284 ? -13.841 -1.299 2.254 1.00 68.38 284 THR A N 1
ATOM 2359 C CA . THR A 1 284 ? -12.763 -1.723 1.347 1.00 68.38 284 THR A CA 1
ATOM 2360 C C . THR A 1 284 ? -13.182 -2.975 0.570 1.00 68.38 284 THR A C 1
ATOM 2362 O O . THR A 1 284 ? -14.305 -3.458 0.691 1.00 68.38 284 THR A O 1
ATOM 2365 N N . PHE A 1 285 ? -12.268 -3.530 -0.227 1.00 62.41 285 PHE A N 1
ATOM 2366 C CA . PHE A 1 285 ? -12.423 -4.867 -0.811 1.00 62.41 285 PHE A CA 1
ATOM 2367 C C . PHE A 1 285 ? -12.118 -6.012 0.161 1.00 62.41 285 PHE A C 1
ATOM 2369 O O . PHE A 1 285 ? -12.000 -7.166 -0.264 1.00 62.41 285 PHE A O 1
ATOM 2376 N N . ASP A 1 286 ? -11.976 -5.721 1.455 1.00 66.06 286 ASP A N 1
ATOM 2377 C CA . ASP A 1 286 ? -11.959 -6.781 2.451 1.00 66.06 286 ASP A CA 1
ATOM 2378 C C . ASP A 1 286 ? -13.283 -7.551 2.412 1.00 66.06 286 ASP A C 1
ATOM 2380 O O . ASP A 1 286 ? -14.338 -6.981 2.125 1.00 66.06 286 ASP A O 1
ATOM 2384 N N . PRO A 1 287 ? -13.270 -8.861 2.705 1.00 65.06 287 PRO A N 1
ATOM 2385 C CA . PRO A 1 287 ? -14.504 -9.605 2.784 1.00 65.06 287 PRO A CA 1
ATOM 2386 C C . PRO A 1 287 ? -15.355 -9.042 3.915 1.00 65.06 287 PRO A C 1
ATOM 2388 O O . PRO A 1 287 ? -14.999 -9.111 5.091 1.00 65.06 287 PRO A O 1
ATOM 2391 N N . SER A 1 288 ? -16.511 -8.533 3.516 1.00 80.19 288 SER A N 1
ATOM 2392 C CA . SER A 1 288 ? -17.666 -8.318 4.365 1.00 80.19 288 SER A CA 1
ATOM 2393 C C . SER A 1 288 ? -18.615 -9.494 4.120 1.00 80.19 288 SER A C 1
ATOM 2395 O O . SER A 1 288 ? -19.494 -9.400 3.264 1.00 80.19 288 SER A O 1
ATOM 2397 N N . PRO A 1 289 ? -18.386 -10.657 4.761 1.00 82.56 289 PRO A N 1
ATOM 2398 C CA . PRO A 1 289 ? -19.075 -11.902 4.419 1.00 82.56 289 PRO A CA 1
ATOM 2399 C C . PRO A 1 289 ? -20.588 -11.832 4.614 1.00 82.56 289 PRO A C 1
ATOM 2401 O O . PRO A 1 289 ? -21.307 -12.642 4.031 1.00 82.56 289 PRO A O 1
ATOM 2404 N N . ASN A 1 290 ? -21.060 -10.889 5.430 1.00 89.81 290 ASN A N 1
ATOM 2405 C CA . ASN A 1 290 ? -22.477 -10.719 5.704 1.00 89.81 290 ASN A CA 1
ATOM 2406 C C . ASN A 1 290 ? -23.109 -9.609 4.852 1.00 89.81 290 ASN A C 1
ATOM 2408 O O . ASN A 1 290 ? -24.316 -9.424 4.950 1.00 89.81 290 ASN A O 1
ATOM 2412 N N . LEU A 1 291 ? -22.353 -8.871 4.027 1.00 87.94 291 LEU A N 1
ATOM 2413 C CA . LEU A 1 291 ? -22.910 -7.850 3.133 1.00 87.94 291 LEU A CA 1
ATOM 2414 C C . LEU A 1 291 ? -23.705 -8.522 2.005 1.00 87.94 291 LEU A C 1
ATOM 2416 O O . LEU A 1 291 ? -23.138 -9.241 1.183 1.00 87.94 291 LEU A O 1
ATOM 2420 N N . VAL A 1 292 ? -25.014 -8.274 1.963 1.00 90.12 292 VAL A N 1
ATOM 2421 C CA . VAL A 1 292 ? -25.924 -8.835 0.948 1.00 90.12 292 VAL A CA 1
ATOM 2422 C C . VAL A 1 292 ? -26.472 -7.784 -0.013 1.00 90.12 292 VAL A C 1
ATOM 2424 O O . VAL A 1 292 ? -26.826 -8.139 -1.134 1.00 90.12 292 VAL A O 1
ATOM 2427 N N . ASN A 1 293 ? -26.487 -6.507 0.385 1.00 87.69 293 ASN A N 1
ATOM 2428 C CA . ASN A 1 293 ? -26.792 -5.393 -0.511 1.00 87.69 293 ASN A CA 1
ATOM 2429 C C . ASN A 1 293 ? -25.873 -4.195 -0.263 1.00 87.69 293 ASN A C 1
ATOM 2431 O O . ASN A 1 293 ? -25.622 -3.818 0.882 1.00 87.69 293 ASN A O 1
ATOM 2435 N N . GLY A 1 294 ? -25.429 -3.567 -1.348 1.00 85.56 294 GLY A N 1
ATOM 2436 C CA . GLY A 1 294 ? -24.440 -2.492 -1.346 1.00 85.56 294 GLY A CA 1
ATOM 2437 C C . GLY A 1 294 ? -23.109 -2.913 -1.964 1.00 85.56 294 GLY A C 1
ATOM 2438 O O . GLY A 1 294 ? -22.819 -4.093 -2.150 1.00 85.56 294 GLY A O 1
ATOM 2439 N N . TYR A 1 295 ? -22.306 -1.921 -2.327 1.00 79.19 295 TYR A N 1
ATOM 2440 C CA . TYR A 1 295 ? -21.000 -2.117 -2.940 1.00 79.19 295 TYR A CA 1
ATOM 2441 C C . TYR A 1 295 ? -20.013 -1.038 -2.474 1.00 79.19 295 TYR A C 1
ATOM 2443 O O . TYR A 1 295 ? -20.430 0.063 -2.092 1.00 79.19 295 TYR A O 1
ATOM 2451 N N . PRO A 1 296 ? -18.698 -1.326 -2.483 1.00 78.00 296 PRO A N 1
ATOM 2452 C CA . PRO A 1 296 ? -17.687 -0.337 -2.137 1.00 78.00 296 PRO A CA 1
ATOM 2453 C C . PRO A 1 296 ? -17.806 0.913 -3.019 1.00 78.00 296 PRO A C 1
ATOM 2455 O O . PRO A 1 296 ? -17.851 0.826 -4.252 1.00 78.00 296 PRO A O 1
ATOM 2458 N N . TYR A 1 297 ? -17.853 2.086 -2.391 1.00 77.12 297 TYR A N 1
ATOM 2459 C CA . TYR A 1 297 ? -17.864 3.363 -3.093 1.00 77.12 297 TYR A CA 1
ATOM 2460 C C . TYR A 1 297 ? -16.584 3.533 -3.909 1.00 77.12 297 TYR A C 1
ATOM 2462 O O . TYR A 1 297 ? -15.504 3.174 -3.453 1.00 77.12 297 TYR A O 1
ATOM 2470 N N . ASP A 1 298 ? -16.732 4.058 -5.130 1.00 70.81 298 ASP A N 1
ATOM 2471 C CA . ASP A 1 298 ? -15.639 4.257 -6.092 1.00 70.81 298 ASP A CA 1
ATOM 2472 C C . ASP A 1 298 ? -14.761 3.009 -6.285 1.00 70.81 298 ASP A C 1
ATOM 2474 O O . ASP A 1 298 ? -13.538 3.094 -6.367 1.00 70.81 298 ASP A O 1
ATOM 2478 N N . HIS A 1 299 ? -15.396 1.829 -6.310 1.00 65.19 299 HIS A N 1
ATOM 2479 C CA . HIS A 1 299 ? -14.705 0.546 -6.413 1.00 65.19 299 HIS A CA 1
ATOM 2480 C C . HIS A 1 299 ? -13.637 0.397 -5.324 1.00 65.19 299 HIS A C 1
ATOM 2482 O O . HIS A 1 299 ? -12.480 0.144 -5.638 1.00 65.19 299 HIS A O 1
ATOM 2488 N N . GLY A 1 300 ? -14.002 0.626 -4.058 1.00 60.28 300 GLY A N 1
ATOM 2489 C CA . GLY A 1 300 ? -13.155 0.333 -2.896 1.00 60.28 300 GLY A CA 1
ATOM 2490 C C . GLY A 1 300 ? -11.861 1.141 -2.833 1.00 60.28 300 GLY A C 1
ATOM 2491 O O . GLY A 1 300 ? -10.982 0.824 -2.030 1.00 60.28 300 GLY A O 1
ATOM 2492 N N . GLN A 1 301 ? -11.732 2.170 -3.673 1.00 62.31 301 GLN A N 1
ATOM 2493 C CA . GLN A 1 301 ? -10.592 3.065 -3.647 1.00 62.31 301 GLN A CA 1
ATOM 2494 C C . GLN A 1 301 ? -10.656 3.932 -2.386 1.00 62.31 301 GLN A C 1
ATOM 2496 O O . GLN A 1 301 ? -11.740 4.405 -2.020 1.00 62.31 301 GLN A O 1
ATOM 2501 N N . PRO A 1 302 ? -9.512 4.170 -1.717 1.00 61.53 302 PRO A N 1
ATOM 2502 C CA . PRO A 1 302 ? -9.444 5.170 -0.669 1.00 61.53 302 PRO A CA 1
ATOM 2503 C C . PRO A 1 302 ? -9.983 6.493 -1.200 1.00 61.53 302 PRO A C 1
ATOM 2505 O O . PRO A 1 302 ? -9.658 6.922 -2.311 1.00 61.53 302 PRO A O 1
ATOM 2508 N N . PHE A 1 303 ? -10.813 7.151 -0.399 1.00 63.56 303 PHE A N 1
ATOM 2509 C CA . PHE A 1 303 ? -11.215 8.510 -0.708 1.00 63.56 303 PHE A CA 1
ATOM 2510 C C . PHE A 1 303 ? -9.977 9.395 -0.853 1.00 63.56 303 PHE A C 1
ATOM 2512 O O . PHE A 1 303 ? -8.993 9.213 -0.134 1.00 63.56 303 PHE A O 1
ATOM 2519 N N . VAL A 1 304 ? -10.047 10.408 -1.725 1.00 64.44 304 VAL A N 1
ATOM 2520 C CA . VAL A 1 304 ? -9.012 11.450 -1.739 1.00 64.44 304 VAL A CA 1
ATOM 2521 C C . VAL A 1 304 ? -8.819 11.973 -0.306 1.00 64.44 304 VAL A C 1
ATOM 2523 O O . VAL A 1 304 ? -9.823 12.155 0.395 1.00 64.44 304 VAL A O 1
ATOM 2526 N N . PRO A 1 305 ? -7.584 12.266 0.148 1.00 62.59 305 PRO A N 1
ATOM 2527 C CA . PRO A 1 305 ? -7.321 12.674 1.534 1.00 62.59 305 PRO A CA 1
ATOM 2528 C C . PRO A 1 305 ? -8.165 13.864 2.009 1.00 62.59 305 PRO A C 1
ATOM 2530 O O . PRO A 1 305 ? -8.361 14.065 3.199 1.00 62.59 305 PRO A O 1
ATOM 2533 N N . MET A 1 306 ? -8.700 14.658 1.072 1.00 66.25 306 MET A N 1
ATOM 2534 C CA . MET A 1 306 ? -9.656 15.738 1.315 1.00 66.25 306 MET A CA 1
ATOM 2535 C C . MET A 1 306 ? -11.136 15.310 1.323 1.00 66.25 306 MET A C 1
ATOM 2537 O O . MET A 1 306 ? -11.991 16.174 1.129 1.00 66.25 306 MET A O 1
ATOM 2541 N N . MET A 1 307 ? -11.481 14.052 1.563 1.00 74.81 307 MET A N 1
ATOM 2542 C CA . MET A 1 307 ? -12.872 13.627 1.777 1.00 74.81 307 MET A CA 1
ATOM 2543 C C . MET A 1 307 ? -13.054 12.924 3.123 1.00 74.81 307 MET A C 1
ATOM 2545 O O . MET A 1 307 ? -14.011 13.236 3.830 1.00 74.81 307 MET A O 1
ATOM 2549 N N . LEU A 1 308 ? -12.133 12.042 3.515 1.00 81.56 308 LEU A N 1
ATOM 2550 C CA . LEU A 1 308 ? -12.099 11.422 4.842 1.00 81.56 308 LEU A CA 1
ATOM 2551 C C . LEU A 1 308 ? -10.724 11.620 5.479 1.00 81.56 308 LEU A C 1
ATOM 2553 O O . LEU A 1 308 ? -9.712 11.689 4.791 1.00 81.56 308 LEU A O 1
ATOM 2557 N N . SER A 1 309 ? -10.693 11.703 6.810 1.00 85.69 309 SER A N 1
ATOM 2558 C CA . SER A 1 309 ? -9.439 11.880 7.537 1.00 85.69 309 SER A CA 1
ATOM 2559 C C . SER A 1 309 ? -8.557 10.643 7.426 1.00 85.69 309 SER A C 1
ATOM 2561 O O . SER A 1 309 ? -8.984 9.552 7.797 1.00 85.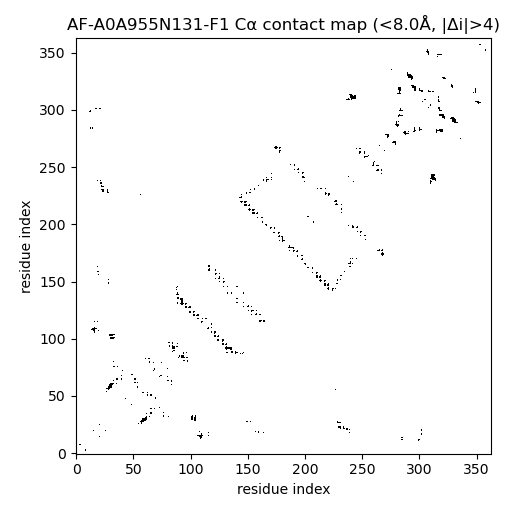69 309 SER A O 1
ATOM 2563 N N . GLU A 1 310 ? -7.295 10.824 7.037 1.00 85.31 310 GLU A N 1
ATOM 2564 C CA . GLU A 1 310 ? -6.280 9.764 7.137 1.00 85.31 310 GLU A CA 1
ATOM 2565 C C . GLU A 1 310 ? -6.068 9.297 8.582 1.00 85.31 310 GLU A C 1
ATOM 2567 O O . GLU A 1 310 ? -5.708 8.152 8.817 1.00 85.31 310 GLU A O 1
ATOM 2572 N N . ALA A 1 311 ? -6.386 10.151 9.557 1.00 88.88 311 ALA A N 1
ATOM 2573 C CA . ALA A 1 311 ? -6.356 9.816 10.971 1.00 88.88 311 ALA A CA 1
ATOM 2574 C C . ALA A 1 311 ? -7.548 8.945 11.411 1.00 88.88 311 ALA A C 1
ATOM 2576 O O . ALA A 1 311 ? -7.826 8.858 12.605 1.00 88.88 311 ALA A O 1
ATOM 2577 N N . ASN A 1 312 ? -8.341 8.397 10.492 1.00 89.25 312 ASN A N 1
ATOM 2578 C CA . ASN A 1 312 ? -9.327 7.354 10.767 1.00 89.25 312 ASN A CA 1
ATOM 2579 C C . ASN A 1 312 ? -8.660 5.969 10.730 1.00 89.25 312 ASN A C 1
ATOM 2581 O O . ASN A 1 312 ? -7.594 5.813 10.141 1.00 89.25 312 ASN A O 1
ATOM 2585 N N . THR A 1 313 ? -9.283 4.943 11.316 1.00 88.06 313 THR A N 1
ATOM 2586 C CA . THR A 1 313 ? -8.812 3.560 11.099 1.00 88.06 313 THR A CA 1
ATOM 2587 C C . THR A 1 313 ? -8.976 3.177 9.620 1.00 88.06 313 THR A C 1
ATOM 2589 O O . THR A 1 313 ? -9.842 3.752 8.958 1.00 88.06 313 THR A O 1
ATOM 2592 N N . PRO A 1 314 ? -8.213 2.212 9.068 1.00 85.38 314 PRO A N 1
ATOM 2593 C CA . PRO A 1 314 ? -8.314 1.831 7.654 1.00 85.38 314 PRO A CA 1
ATOM 2594 C C . PRO A 1 314 ? -9.751 1.564 7.175 1.00 85.38 314 PRO A C 1
ATOM 2596 O O . PRO A 1 314 ? -10.185 2.139 6.183 1.00 85.38 314 PRO A O 1
ATOM 2599 N N . SER A 1 315 ? -10.543 0.819 7.959 1.00 83.19 315 SER A N 1
ATOM 2600 C CA . SER A 1 315 ? -11.971 0.539 7.686 1.00 83.19 315 SER A CA 1
ATOM 2601 C C . SER A 1 315 ? -12.887 1.773 7.619 1.00 83.19 315 SER A C 1
ATOM 2603 O O . SER A 1 315 ? -14.032 1.686 7.194 1.00 83.19 315 SER A O 1
ATOM 2605 N N . GLN A 1 316 ? -12.407 2.927 8.084 1.00 85.62 316 GLN A N 1
ATOM 2606 C CA . GLN A 1 316 ? -13.126 4.201 8.151 1.00 85.62 316 GLN A CA 1
ATOM 2607 C C . GLN A 1 316 ? -12.597 5.227 7.130 1.00 85.62 316 GLN A C 1
ATOM 2609 O O . GLN A 1 316 ? -12.950 6.410 7.199 1.00 85.62 316 GLN A O 1
ATOM 2614 N N . LYS A 1 317 ? -11.713 4.807 6.217 1.00 82.44 317 LYS A N 1
ATOM 2615 C CA . LYS A 1 317 ? -11.176 5.629 5.114 1.00 82.44 317 LYS A CA 1
ATOM 2616 C C . LYS A 1 317 ? -11.870 5.353 3.780 1.00 82.44 317 LYS A C 1
ATOM 2618 O O . LYS A 1 317 ? -11.516 5.941 2.762 1.00 82.44 317 LYS A O 1
ATOM 2623 N N . SER A 1 318 ? -12.866 4.484 3.800 1.00 80.81 318 SER A N 1
ATOM 2624 C CA . SER A 1 318 ? -13.661 4.050 2.661 1.00 80.81 318 SER A CA 1
ATOM 2625 C C . SER A 1 318 ? -15.106 3.813 3.114 1.00 80.81 318 SER A C 1
ATOM 2627 O O . SER A 1 318 ? -15.420 3.961 4.299 1.00 80.81 318 SER A O 1
ATOM 2629 N N . MET A 1 319 ? -16.023 3.532 2.184 1.00 81.56 319 MET A N 1
ATOM 2630 C CA . MET A 1 319 ? -17.432 3.324 2.527 1.00 81.56 319 MET A CA 1
ATOM 2631 C C . MET A 1 319 ? -18.122 2.345 1.586 1.00 81.56 319 MET A C 1
ATOM 2633 O O . MET A 1 319 ? -17.810 2.297 0.400 1.00 81.56 319 MET A O 1
ATOM 2637 N N . CYS A 1 320 ? -19.110 1.627 2.112 1.00 83.94 320 CYS A N 1
ATOM 2638 C CA . CYS A 1 320 ? -20.100 0.921 1.311 1.00 83.94 320 CYS A CA 1
ATOM 2639 C C . CYS A 1 320 ? -21.267 1.861 1.005 1.00 83.94 320 CYS A C 1
ATOM 2641 O O . CYS A 1 320 ? -21.659 2.660 1.863 1.00 83.94 320 CYS A O 1
ATOM 2643 N N . PHE A 1 321 ? -21.844 1.761 -0.187 1.00 82.94 321 PHE A N 1
ATOM 2644 C CA . PHE A 1 321 ? -23.065 2.483 -0.523 1.00 82.94 321 PHE A CA 1
ATOM 2645 C C . PHE A 1 321 ? -23.957 1.678 -1.467 1.00 82.94 321 PHE A C 1
ATOM 2647 O O . PHE A 1 321 ? -23.541 0.680 -2.050 1.00 82.94 321 PHE A O 1
ATOM 2654 N N . THR A 1 322 ? -25.195 2.132 -1.620 1.00 84.31 322 THR A N 1
ATOM 2655 C CA . THR A 1 322 ? -26.119 1.647 -2.645 1.00 84.31 322 THR A CA 1
ATOM 2656 C C . THR A 1 322 ? -26.858 2.829 -3.268 1.00 84.31 322 THR A C 1
ATOM 2658 O O . THR A 1 322 ? -26.940 3.904 -2.670 1.00 84.31 322 THR A O 1
ATOM 2661 N N . GLN A 1 323 ? -27.365 2.632 -4.483 1.00 81.75 323 GLN A N 1
ATOM 2662 C CA . GLN A 1 323 ? -28.313 3.540 -5.136 1.00 81.75 323 GLN A CA 1
ATOM 2663 C C . GLN A 1 323 ? -29.772 3.124 -4.897 1.00 81.75 323 GLN A C 1
ATOM 2665 O O . GLN A 1 323 ? -30.676 3.874 -5.255 1.00 81.75 323 GLN A O 1
ATOM 2670 N N . ASP A 1 324 ? -30.000 1.947 -4.311 1.00 85.69 324 ASP A N 1
ATOM 2671 C CA . ASP A 1 324 ? -31.322 1.497 -3.890 1.00 85.69 324 ASP A CA 1
ATOM 2672 C C . ASP A 1 324 ? -31.644 2.083 -2.508 1.00 85.69 324 ASP A C 1
ATOM 2674 O O . ASP A 1 324 ? -31.215 1.567 -1.476 1.00 85.69 324 ASP A O 1
ATOM 2678 N N . GLU A 1 325 ? -32.344 3.219 -2.494 1.00 83.00 325 GLU A N 1
ATOM 2679 C CA . GLU A 1 325 ? -32.727 3.903 -1.254 1.00 83.00 325 GLU A CA 1
ATOM 2680 C C . GLU A 1 325 ? -33.773 3.129 -0.436 1.00 83.00 325 GLU A C 1
ATOM 2682 O O . GLU A 1 325 ? -33.842 3.327 0.778 1.00 83.00 325 GLU A O 1
ATOM 2687 N N . GLU A 1 326 ? -34.582 2.265 -1.064 1.00 88.19 326 GLU A N 1
ATOM 2688 C CA . GLU A 1 326 ? -35.607 1.488 -0.355 1.00 88.19 326 GLU A CA 1
ATOM 2689 C C . GLU A 1 326 ? -34.980 0.328 0.422 1.00 88.19 326 GLU A C 1
ATOM 2691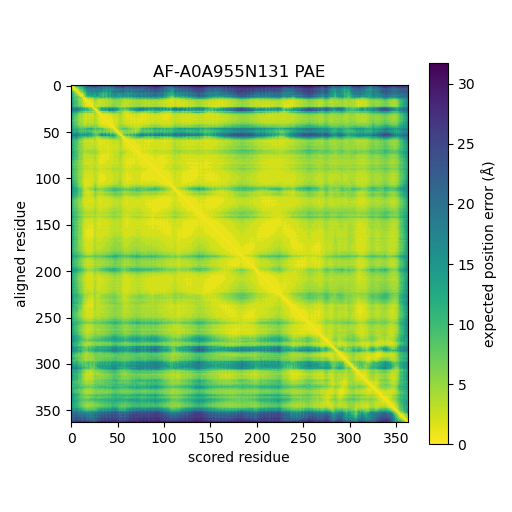 O O . GLU A 1 326 ? -35.347 0.094 1.576 1.00 88.19 326 GLU A O 1
ATOM 2696 N N . GLU A 1 327 ? -34.028 -0.383 -0.187 1.00 88.38 327 GLU A N 1
ATOM 2697 C CA . GLU A 1 327 ? -33.331 -1.498 0.462 1.00 88.38 327 GLU A CA 1
ATOM 2698 C C . GLU A 1 327 ? -32.186 -1.022 1.372 1.00 88.38 327 GLU A C 1
ATOM 2700 O O . GLU A 1 327 ? -31.989 -1.560 2.464 1.00 88.38 327 GLU A O 1
ATOM 2705 N N . GLY A 1 328 ? -31.442 0.006 0.954 1.00 88.81 328 GLY A N 1
ATOM 2706 C CA . GLY A 1 328 ? -30.260 0.486 1.667 1.00 88.81 328 GLY A CA 1
ATOM 2707 C C . GLY A 1 328 ? -29.107 -0.530 1.688 1.00 88.81 328 GLY A C 1
ATOM 2708 O O . GLY A 1 328 ? -29.158 -1.593 1.072 1.00 88.81 328 GLY A O 1
ATOM 2709 N N . VAL A 1 329 ? -28.017 -0.196 2.386 1.00 89.12 329 VAL A N 1
ATOM 2710 C CA . VAL A 1 329 ? -26.926 -1.159 2.622 1.00 89.12 329 VAL A CA 1
ATOM 2711 C C . VAL A 1 329 ? -27.425 -2.213 3.611 1.00 89.12 329 VAL A C 1
ATOM 2713 O O . VAL A 1 329 ? -27.828 -1.862 4.722 1.00 89.12 329 VAL A O 1
ATOM 2716 N N . ALA A 1 330 ? -27.385 -3.489 3.223 1.00 91.31 330 ALA A N 1
ATOM 2717 C CA . ALA A 1 330 ? -27.989 -4.577 3.986 1.00 91.31 330 ALA A CA 1
ATOM 2718 C C . ALA A 1 330 ? -26.979 -5.671 4.341 1.00 91.31 330 ALA A C 1
ATOM 2720 O O . ALA A 1 330 ? -26.161 -6.085 3.514 1.00 91.31 330 ALA A O 1
ATOM 2721 N N . PHE A 1 331 ? -27.095 -6.172 5.572 1.00 91.62 331 PHE A N 1
ATOM 2722 C CA . PHE A 1 331 ? -26.289 -7.266 6.103 1.00 91.62 331 PHE A CA 1
ATOM 2723 C C . PHE A 1 331 ? -27.183 -8.423 6.553 1.00 91.62 331 PHE A C 1
ATOM 2725 O O . PHE A 1 331 ? -28.213 -8.200 7.193 1.00 91.62 331 PHE A O 1
ATOM 2732 N N . GLU A 1 332 ? -26.773 -9.656 6.268 1.00 93.50 332 GLU A N 1
ATOM 2733 C CA . GLU A 1 332 ? -27.452 -10.874 6.701 1.00 93.50 332 GLU A CA 1
ATOM 2734 C C . GLU A 1 332 ? -26.534 -11.708 7.602 1.00 93.50 332 GLU A C 1
ATOM 2736 O O . GLU A 1 332 ? -25.596 -12.353 7.139 1.00 93.50 332 GLU A O 1
ATOM 2741 N N . TYR A 1 333 ? -26.842 -11.738 8.898 1.00 92.38 333 TYR A N 1
ATOM 2742 C CA . TYR A 1 333 ? -26.134 -12.565 9.873 1.00 92.38 333 TYR A CA 1
ATOM 2743 C C . TYR A 1 333 ? -26.878 -13.882 10.096 1.00 92.38 333 TYR A C 1
ATOM 2745 O O . TYR A 1 333 ? -28.061 -13.898 10.441 1.00 92.38 333 TYR A O 1
ATOM 2753 N N . ARG A 1 334 ? -26.179 -15.005 9.915 1.00 91.00 334 ARG A N 1
ATOM 2754 C CA . ARG A 1 334 ? -26.739 -16.361 10.049 1.00 91.00 334 ARG A CA 1
ATOM 2755 C C . ARG A 1 334 ? -26.208 -17.049 11.303 1.00 91.00 334 ARG A C 1
ATOM 2757 O O . ARG A 1 334 ? -25.141 -16.713 11.794 1.00 91.00 334 ARG A O 1
ATOM 2764 N N . ASN A 1 335 ? -26.934 -18.061 11.784 1.00 90.31 335 ASN A N 1
ATOM 2765 C CA . ASN A 1 335 ? -26.542 -18.890 12.936 1.00 90.31 335 ASN A CA 1
ATOM 2766 C C . ASN A 1 335 ? -26.311 -18.101 14.239 1.00 90.31 335 ASN A C 1
ATOM 2768 O O . ASN A 1 335 ? -25.434 -18.448 15.027 1.00 90.31 335 ASN A O 1
ATOM 2772 N N . LEU A 1 336 ? -27.093 -17.044 14.465 1.00 92.00 336 LEU A N 1
ATOM 2773 C CA . LEU A 1 336 ? -27.107 -16.338 15.746 1.00 92.00 336 LEU A CA 1
ATOM 2774 C C . LEU A 1 336 ? -27.671 -17.253 16.846 1.00 92.00 336 LEU A C 1
ATOM 2776 O O . LEU A 1 336 ? -28.636 -17.984 16.607 1.00 92.00 336 LEU A O 1
ATOM 2780 N N . ASP A 1 337 ? -27.080 -17.213 18.041 1.00 93.56 337 ASP A N 1
ATOM 2781 C CA . ASP A 1 337 ? -27.611 -17.894 19.221 1.00 93.56 337 ASP A CA 1
ATOM 2782 C C . ASP A 1 337 ? -28.914 -17.199 19.644 1.00 93.56 337 ASP A C 1
ATOM 2784 O O . ASP A 1 337 ? -28.885 -16.029 20.030 1.00 93.56 337 ASP A O 1
ATOM 2788 N N . PRO A 1 338 ? -30.069 -17.886 19.608 1.00 93.75 338 PRO A N 1
ATOM 2789 C CA . PRO A 1 338 ? -31.349 -17.281 19.967 1.00 93.75 338 PRO A CA 1
ATOM 2790 C C . PRO A 1 338 ? -31.456 -16.878 21.446 1.00 93.75 338 PRO A C 1
ATOM 2792 O O . PRO A 1 338 ? -32.427 -16.217 21.810 1.00 93.75 338 PRO A O 1
ATOM 2795 N N . ASN A 1 339 ? -30.514 -17.292 22.300 1.00 94.56 339 ASN A N 1
ATOM 2796 C CA . ASN A 1 339 ? -30.487 -16.952 23.725 1.00 94.56 339 ASN A CA 1
ATOM 2797 C C . ASN A 1 339 ? -29.478 -15.846 24.069 1.00 94.56 339 ASN A C 1
ATOM 2799 O O . ASN A 1 339 ? -29.372 -15.487 25.242 1.00 94.56 339 ASN A O 1
ATOM 2803 N N . ALA A 1 340 ? -28.727 -15.336 23.089 1.00 92.44 340 ALA A N 1
ATOM 2804 C CA . ALA A 1 340 ? -27.767 -14.260 23.291 1.00 92.44 340 ALA A CA 1
ATOM 2805 C C . ALA A 1 340 ? -28.396 -12.882 23.029 1.00 92.44 340 ALA A C 1
ATOM 2807 O O . ALA A 1 340 ? -29.246 -12.720 22.152 1.00 92.44 340 ALA A O 1
ATOM 2808 N N . ASP A 1 341 ? -27.925 -11.874 23.764 1.00 90.12 341 ASP A N 1
ATOM 2809 C CA . ASP A 1 341 ? -28.232 -10.472 23.495 1.00 90.12 341 ASP A CA 1
ATOM 2810 C C . ASP A 1 341 ? -27.173 -9.890 22.552 1.00 90.12 341 ASP A C 1
ATOM 2812 O O . ASP A 1 341 ? -25.980 -9.882 22.863 1.00 90.12 341 ASP A O 1
ATOM 2816 N N . TYR A 1 342 ? -27.608 -9.377 21.402 1.00 88.19 342 TYR A N 1
ATOM 2817 C CA . TYR A 1 342 ? -26.722 -8.785 20.401 1.00 88.19 342 TYR A CA 1
ATOM 2818 C C . TYR A 1 342 ? -26.758 -7.258 20.457 1.00 88.19 342 TYR A C 1
ATOM 2820 O O . TYR A 1 342 ? -27.826 -6.644 20.472 1.00 88.19 342 TYR A O 1
ATOM 2828 N N . GLN A 1 343 ? -25.580 -6.633 20.408 1.00 88.06 343 GLN A N 1
ATOM 2829 C CA . GLN A 1 343 ? -25.433 -5.198 20.181 1.00 88.06 343 GLN A CA 1
ATOM 2830 C C . GLN A 1 343 ? -24.866 -4.966 18.782 1.00 88.06 343 GLN A C 1
ATOM 2832 O O . GLN A 1 343 ? -23.809 -5.488 18.439 1.00 88.06 343 GLN A O 1
ATOM 2837 N N . ILE A 1 344 ? -25.550 -4.143 17.988 1.00 88.50 344 ILE A N 1
ATOM 2838 C CA . ILE A 1 344 ? -25.076 -3.752 16.659 1.00 88.50 344 ILE A CA 1
ATOM 2839 C C . ILE A 1 344 ? -24.406 -2.383 16.758 1.00 88.50 344 ILE A C 1
ATOM 2841 O O . ILE A 1 344 ? -24.956 -1.449 17.350 1.00 88.50 344 ILE A O 1
ATOM 2845 N N . ARG A 1 345 ? -23.220 -2.253 16.160 1.00 86.88 345 ARG A N 1
ATOM 2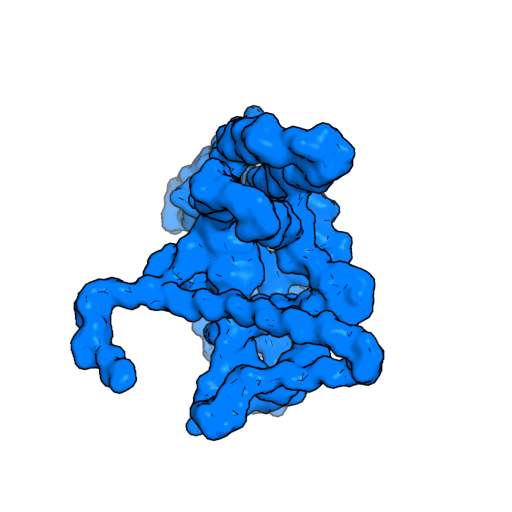846 C CA . ARG A 1 345 ? -22.483 -0.992 16.062 1.00 86.88 345 ARG A CA 1
ATOM 2847 C C . ARG A 1 345 ? -22.188 -0.688 14.602 1.00 86.88 345 ARG A C 1
ATOM 2849 O O . ARG A 1 345 ? -21.465 -1.427 13.950 1.00 86.88 345 ARG A O 1
ATOM 2856 N N . PHE A 1 346 ? -22.705 0.438 14.129 1.00 86.44 346 PHE A N 1
ATOM 2857 C CA . PHE A 1 346 ? -22.398 0.957 12.803 1.00 86.44 346 PHE A CA 1
ATOM 2858 C C . PHE A 1 346 ? -21.390 2.092 12.904 1.00 86.44 346 PHE A C 1
ATOM 2860 O O . PHE A 1 346 ? -21.529 2.987 13.744 1.00 86.44 346 PHE A O 1
ATOM 2867 N N . THR A 1 347 ? -20.411 2.083 12.005 1.00 85.06 347 THR A N 1
ATOM 2868 C CA . THR A 1 347 ? -19.542 3.235 11.791 1.00 85.06 347 THR A CA 1
ATOM 2869 C C . THR A 1 347 ? -19.991 3.951 10.532 1.00 85.06 347 THR A C 1
ATOM 2871 O O . THR A 1 347 ? -19.767 3.482 9.422 1.00 85.06 347 THR A O 1
ATOM 2874 N N . PHE A 1 348 ? -20.632 5.102 10.711 1.00 80.75 348 PHE A N 1
ATOM 2875 C CA . PHE A 1 348 ? -20.999 5.967 9.599 1.00 80.75 348 PHE A CA 1
ATOM 2876 C C . PHE A 1 348 ? -19.855 6.931 9.319 1.00 80.75 348 PHE A C 1
ATOM 2878 O O . PHE A 1 348 ? -19.496 7.751 10.167 1.00 80.75 348 PHE A O 1
ATOM 2885 N N . VAL A 1 349 ? -19.295 6.850 8.117 1.00 73.19 349 VAL A N 1
ATOM 2886 C CA . VAL A 1 349 ? -18.361 7.856 7.622 1.00 73.19 349 VAL A CA 1
ATOM 2887 C C . VAL A 1 349 ? -19.142 8.925 6.875 1.00 73.19 349 VAL A C 1
ATOM 2889 O O . VAL A 1 349 ? -19.984 8.636 6.027 1.00 73.19 349 VAL A O 1
ATOM 2892 N N . ARG A 1 350 ? -18.882 10.187 7.212 1.00 71.69 350 ARG A N 1
ATOM 2893 C CA . ARG A 1 350 ? -19.430 11.328 6.486 1.00 71.69 350 ARG A CA 1
ATOM 2894 C C . ARG A 1 350 ? -18.270 12.045 5.812 1.00 71.69 350 ARG A C 1
ATOM 2896 O O . ARG A 1 350 ? -17.462 12.630 6.537 1.00 71.69 350 ARG A O 1
ATOM 2903 N N . PRO A 1 351 ? -18.190 12.036 4.472 1.00 68.69 351 PRO A N 1
ATOM 2904 C CA . PRO A 1 351 ? -17.212 12.845 3.773 1.00 68.69 351 PRO A CA 1
ATOM 2905 C C . PRO A 1 351 ? -17.354 14.300 4.207 1.00 68.69 351 PRO A C 1
ATOM 2907 O O . PRO A 1 351 ? -18.472 14.836 4.249 1.00 68.69 351 PRO A O 1
ATOM 2910 N N . TRP A 1 352 ? -16.247 14.952 4.558 1.00 65.75 352 TRP A N 1
ATOM 2911 C CA . TRP A 1 352 ? -16.299 16.396 4.711 1.00 65.75 352 TRP A CA 1
ATOM 2912 C C . TRP A 1 352 ? -16.500 16.985 3.313 1.00 65.75 352 TRP A C 1
ATOM 2914 O O . TRP A 1 352 ? -15.759 16.714 2.371 1.00 65.75 352 TRP A O 1
ATOM 2924 N N . TYR A 1 353 ? -17.564 17.757 3.136 1.00 60.22 353 TYR A N 1
ATOM 2925 C CA . TYR A 1 353 ? -17.769 18.491 1.897 1.00 60.22 353 TYR A CA 1
ATOM 2926 C C . TYR A 1 353 ? -17.238 19.900 2.091 1.00 60.22 353 TYR A C 1
ATOM 2928 O O . TYR A 1 353 ? -17.487 20.538 3.114 1.00 60.22 353 TYR A O 1
ATOM 2936 N N . GLN A 1 354 ? -16.497 20.392 1.098 1.00 56.41 354 GLN A N 1
ATOM 2937 C CA . GLN A 1 354 ? -16.122 21.799 1.069 1.00 56.41 354 GLN A CA 1
ATOM 2938 C C . GLN A 1 354 ? -17.392 22.647 1.175 1.00 56.41 354 GLN A C 1
ATOM 2940 O O . GLN A 1 354 ? -18.384 22.358 0.505 1.00 56.41 354 GLN A O 1
ATOM 2945 N N . GLU A 1 355 ? -17.336 23.716 1.966 1.00 62.31 355 GLU A N 1
ATOM 2946 C CA . GLU A 1 355 ? -18.466 24.609 2.258 1.00 62.31 355 GLU A CA 1
ATOM 2947 C C . GLU A 1 355 ? -19.216 25.065 0.990 1.00 62.31 355 GLU A C 1
ATOM 2949 O O . GLU A 1 355 ? -20.441 25.189 0.990 1.00 62.31 355 GLU A O 1
ATOM 2954 N N . ARG A 1 356 ? -18.502 25.183 -0.143 1.00 57.69 356 ARG A N 1
ATOM 2955 C CA . ARG A 1 356 ? -19.057 25.494 -1.474 1.00 57.69 356 ARG A CA 1
ATOM 2956 C C . ARG A 1 356 ? -20.128 24.518 -1.986 1.00 57.69 356 ARG A C 1
ATOM 2958 O O . ARG A 1 356 ? -20.838 24.854 -2.929 1.00 57.69 356 ARG A O 1
ATOM 2965 N N . TYR A 1 357 ? -20.244 23.323 -1.411 1.00 55.03 357 TYR A N 1
ATOM 2966 C CA . TYR A 1 357 ? -21.229 22.309 -1.800 1.00 55.03 357 TYR A CA 1
ATOM 2967 C C . TYR A 1 357 ? -22.414 22.192 -0.834 1.00 55.03 357 TYR A C 1
ATOM 2969 O O . TYR A 1 357 ? -23.354 21.461 -1.143 1.00 55.03 357 TYR A O 1
ATOM 2977 N N . ASN A 1 358 ? -22.437 22.952 0.271 1.00 61.00 358 ASN A N 1
ATOM 2978 C CA . ASN A 1 358 ? -23.529 22.917 1.255 1.00 61.00 358 ASN A CA 1
ATOM 2979 C C . ASN A 1 358 ? -24.910 23.166 0.624 1.00 61.00 358 ASN A C 1
ATOM 2981 O O . ASN A 1 358 ? -25.893 22.560 1.029 1.00 61.00 358 ASN A O 1
ATOM 2985 N N . MET A 1 359 ? -24.978 24.002 -0.417 1.00 56.12 359 MET A N 1
ATOM 2986 C CA . MET A 1 359 ? -26.217 24.344 -1.131 1.00 56.12 359 MET A CA 1
ATOM 2987 C C . MET A 1 359 ? -26.831 23.203 -1.960 1.00 56.12 359 MET A C 1
ATOM 2989 O O . MET A 1 359 ? -27.934 23.362 -2.472 1.00 56.12 359 MET A O 1
ATOM 2993 N N . ARG A 1 360 ? -26.106 22.097 -2.176 1.00 50.78 360 ARG A N 1
ATOM 2994 C CA . ARG A 1 360 ? -26.569 20.954 -2.987 1.00 50.78 360 ARG A CA 1
ATOM 2995 C C . ARG A 1 360 ? -27.044 19.774 -2.145 1.00 50.78 360 ARG A C 1
ATOM 2997 O O . ARG A 1 360 ? -27.480 18.778 -2.709 1.00 50.78 360 ARG A O 1
ATOM 3004 N N . MET A 1 361 ? -26.951 19.881 -0.822 1.00 47.75 361 MET A N 1
ATOM 3005 C CA . MET A 1 361 ? -27.440 18.858 0.090 1.00 47.75 361 MET A CA 1
ATOM 3006 C C . MET A 1 361 ? -28.852 19.240 0.527 1.00 47.75 361 MET A C 1
ATOM 3008 O O . MET A 1 361 ? -29.023 20.073 1.414 1.00 47.75 361 MET A O 1
ATOM 3012 N N . ASN A 1 362 ? -29.859 18.654 -0.120 1.00 46.12 362 ASN A N 1
ATOM 3013 C CA . ASN A 1 362 ? -31.190 18.585 0.472 1.00 46.12 362 ASN A CA 1
ATOM 3014 C C . ASN A 1 362 ? -31.111 17.497 1.546 1.00 46.12 362 ASN A C 1
ATOM 3016 O O . ASN A 1 362 ? -30.885 16.337 1.211 1.00 46.12 362 ASN A O 1
ATOM 3020 N N . GLN A 1 363 ? -31.167 17.907 2.813 1.00 44.06 363 GLN A N 1
ATOM 3021 C CA . GLN A 1 363 ? -31.314 16.987 3.942 1.00 44.06 363 GLN A CA 1
ATOM 3022 C C . GLN A 1 363 ? -32.715 16.395 3.983 1.00 44.06 363 GLN A C 1
ATOM 3024 O O . GLN A 1 363 ? -33.664 17.143 3.647 1.00 44.06 363 GLN A O 1
#

Secondary structure (DSSP, 8-state):
---S-TT--HHHH--B-HHHHHHHTT------HHHHHHHHHHHGGG-S--------GGGHHHHHHHHHHHH-TT--HHHHHHHHHHHHH-TTTHHHHHHHHHHHHHHHB--SSS-TTT-HHHHHHHHHHHHHHHTS-HHHHTT-HHHHHHHHHHHHHHHHHHHHHHHHHHHHHHHHHHHHHHHHT-HHHHHHHHHHHSSPPPPPHHHHHHHHHHHHHHHHHHHHHS---GGGG-----SS-HHHHHHHHHHHHH--HHHHHHHHHHHH-TT---TT------SSSS--TTEEE-EEGGGGPPPPTTTS-TTS-GGGSS-EE-S-TTT-SEE---S--TTSPP--------PPPPGGGGGG---

Sequence (363 aa):
GDLPPPWNHFIYERRPDQAITMVYDRLTFFAWPKFYYWVFHQLLPYGVGDITHSSGHHDHFNQWMWQRLLWAPHTPLQDVVDEYCLTWFGREAAPMMAQALYQLEENLEEDREHPIDEKPGIDRYYRLVKSAGEKMPAHLMKDNWIWREHMVKASLDKHIKLDYKQQHERQKEIESIIRKGFEDGNLNAAIAKALLLAATPEPTEEMRALHEEALRLGEESNEILGVRNEGLFNLKHDYVGLGWYERQLKKAQELEGDAKREALWLVAHYADAGEGGYYDNCGTFDPSPNLVNGYPYDHGQPFVPMMLSEANTPSQKSMCFTQDEEEGVAFEYRNLDPNADYQIRFTFVRPWYQERYNMRMNQ

Solvent-accessible surface area (backbone atoms only — not comparable to full-atom values): 20618 Å² total; per-residue (Å²): 130,82,71,77,57,94,89,62,53,69,90,74,45,69,49,59,22,68,70,61,40,72,35,34,60,97,71,50,77,50,40,46,65,70,60,55,54,50,51,51,63,71,46,48,87,82,48,96,73,86,82,86,83,77,98,54,82,39,44,49,56,49,53,51,51,51,56,51,33,74,76,43,74,83,62,54,71,66,58,56,44,47,48,53,22,36,74,74,38,29,81,74,8,13,71,34,39,39,55,24,38,57,32,46,36,63,52,45,35,59,41,90,93,39,46,68,64,65,36,64,45,43,63,48,27,34,51,26,44,52,58,18,58,77,45,29,51,66,85,54,51,75,74,39,38,67,62,27,52,53,42,24,49,27,29,46,54,44,31,51,27,53,51,44,36,56,48,46,53,37,51,54,48,34,25,50,39,41,51,49,12,64,77,73,71,41,52,70,62,21,45,60,58,32,55,73,50,26,57,85,80,79,82,50,72,68,41,49,53,26,49,52,54,20,51,55,34,27,51,53,15,31,72,67,76,67,43,64,67,69,41,81,82,38,77,89,73,50,64,66,7,41,49,34,53,36,54,52,45,58,54,34,69,76,44,60,72,68,63,21,50,54,51,47,45,45,64,48,35,71,79,54,53,56,92,96,46,77,69,67,40,48,9,40,84,53,77,27,88,38,62,76,36,59,43,35,42,82,64,33,43,71,52,59,73,84,30,36,56,53,42,27,40,60,67,53,34,33,39,55,42,58,90,50,78,87,74,38,69,33,73,59,87,76,89,72,64,91,87,62,89,85,84,88,84,86,85,84,76,74,63,56,71,64,76,92,52,57,90,74,60,84,127